Protein AF-A0A3D0HR34-F1 (afdb_monomer_lite)

pLDDT: mean 85.88, std 12.9, range [48.22, 98.19]

Radius of gyration: 20.66 Å; chains: 1; bounding box: 54×30×54 Å

Sequence (188 aa):
MTCTEAIYSEQVLDYIVSSYIREETLLERYQPTCYSRISSGGTIVYREESRIDSQTINQFGYGTVPHVYGLMGYEALEAAGVMQIRRQPYLDLYGQGVIVGIVDTGIDFTHEAFLNADGTTRIHSIWDQTIREGEPSQFDYGRVFSESEINAALKQEQPSSYLPTRDEIGHGTFLAGVAAGNQIPGRE

Secondary structure (DSSP, 8-state):
--HHHHHT-TTEEEEEE-TT--HHHHHHHH--SEEEEETTTEEEEEEE-S---HHHHHHH-GGGSPPPP-PPPTHHHHH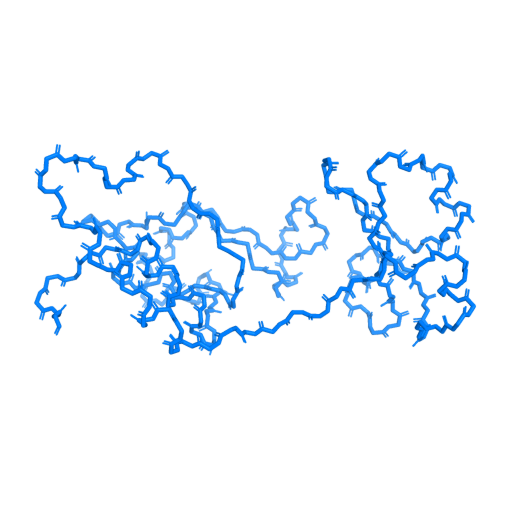TTGGGTT--TT---S-TT------SS---TTSGGGB-TTS-B---EEEETT--SSS--SSSSSEEEEHHHHHHHHTSSSHHHHS----SSSHHHHHHHHHHPPPPTT--

Foldseek 3Di:
DDPLCLVPDLQKFKWWAALPDDPVNCCVQQVAPDWDHDDRRTIIGIHRHNDCDPVNCVRRNPNRHDDDDDDDDPPVVVVVCPVVVVPPPPDPPLQPPHDDDFDDLFAPQLDPQQADPVRQGVDQKTWAQVDQDDDADSDNGTDMDGSVQQRVLSPDPHSCVSVVTDRPPCRRHVVCCVPNTDDDPPDD

Structure (mmCIF, N/CA/C/O backbone):
data_AF-A0A3D0HR34-F1
#
_entry.id   AF-A0A3D0HR34-F1
#
loop_
_atom_site.group_PDB
_atom_site.id
_atom_site.type_symbol
_atom_site.label_atom_id
_atom_site.label_alt_id
_atom_site.label_comp_id
_atom_site.label_asym_id
_atom_site.label_entity_id
_atom_site.label_seq_id
_atom_site.pdbx_PDB_ins_code
_atom_site.Cartn_x
_atom_site.Cartn_y
_atom_site.Cartn_z
_atom_site.occupancy
_atom_site.B_iso_or_equiv
_atom_site.auth_seq_id
_atom_site.auth_comp_id
_atom_site.auth_asym_id
_atom_site.auth_atom_id
_atom_site.pdbx_PDB_model_num
ATOM 1 N N . MET A 1 1 ? 23.168 2.636 -8.756 1.00 79.31 1 MET A N 1
ATOM 2 C CA . MET A 1 1 ? 21.862 2.925 -8.149 1.00 79.31 1 MET A CA 1
ATOM 3 C C . MET A 1 1 ? 21.410 1.670 -7.418 1.00 79.31 1 MET A C 1
ATOM 5 O O . MET A 1 1 ? 21.532 0.591 -7.989 1.00 79.31 1 MET A O 1
ATOM 9 N N . THR A 1 2 ? 21.018 1.775 -6.151 1.00 86.88 2 THR A N 1
ATOM 10 C CA . THR A 1 2 ? 20.400 0.668 -5.395 1.00 86.88 2 THR A CA 1
ATOM 11 C C . THR A 1 2 ? 18.950 0.454 -5.844 1.00 86.88 2 THR A C 1
ATOM 13 O O . THR A 1 2 ? 18.383 1.317 -6.514 1.00 86.88 2 THR A O 1
ATOM 16 N N . CYS A 1 3 ? 18.326 -0.672 -5.473 1.00 88.12 3 CYS A N 1
ATOM 17 C CA . CYS A 1 3 ? 16.919 -0.916 -5.811 1.00 88.12 3 CYS A CA 1
ATOM 18 C C . CYS A 1 3 ? 15.995 0.172 -5.252 1.00 88.12 3 CYS A C 1
ATOM 20 O O . CYS A 1 3 ? 15.161 0.707 -5.975 1.00 88.12 3 CYS A O 1
ATOM 22 N N . THR A 1 4 ? 16.192 0.542 -3.986 1.00 87.88 4 THR A N 1
ATOM 23 C CA . THR A 1 4 ? 15.424 1.600 -3.322 1.00 87.88 4 THR A CA 1
ATOM 24 C C . THR A 1 4 ? 15.625 2.956 -3.996 1.00 87.88 4 THR A C 1
ATOM 26 O O . THR A 1 4 ? 14.661 3.687 -4.195 1.00 87.88 4 THR A O 1
ATOM 29 N N . GLU A 1 5 ? 16.855 3.296 -4.399 1.00 89.31 5 GLU A N 1
ATOM 30 C CA . GLU A 1 5 ? 17.114 4.527 -5.161 1.00 89.31 5 GLU A CA 1
ATOM 31 C C . GLU A 1 5 ? 16.395 4.525 -6.513 1.00 89.31 5 GLU A C 1
ATOM 33 O O . GLU A 1 5 ? 15.879 5.563 -6.917 1.00 89.31 5 GLU A O 1
ATOM 38 N N . ALA A 1 6 ? 16.337 3.375 -7.193 1.00 91.50 6 ALA A N 1
ATOM 39 C CA . ALA A 1 6 ? 15.676 3.252 -8.486 1.00 91.50 6 ALA A CA 1
ATOM 40 C C . ALA A 1 6 ? 14.162 3.464 -8.383 1.00 91.50 6 ALA A C 1
ATOM 42 O O . ALA A 1 6 ? 13.612 4.231 -9.164 1.00 91.50 6 ALA A O 1
ATOM 43 N N . ILE A 1 7 ? 13.512 2.869 -7.380 1.00 90.25 7 ILE A N 1
ATOM 44 C CA . ILE A 1 7 ? 12.060 2.979 -7.154 1.00 90.25 7 ILE A CA 1
ATOM 45 C C . ILE A 1 7 ? 11.603 4.434 -6.976 1.00 90.25 7 ILE A C 1
ATOM 47 O O . ILE A 1 7 ? 10.515 4.802 -7.406 1.00 90.25 7 ILE A O 1
ATOM 51 N N . TYR A 1 8 ? 12.422 5.273 -6.338 1.00 88.69 8 TYR A N 1
ATOM 52 C CA . TYR A 1 8 ? 12.077 6.671 -6.061 1.00 88.69 8 TYR A CA 1
ATOM 53 C C . TYR A 1 8 ? 12.684 7.672 -7.053 1.00 88.69 8 TYR A C 1
ATOM 55 O O . TYR A 1 8 ? 12.627 8.881 -6.808 1.00 88.69 8 TYR A O 1
ATOM 63 N N . SER A 1 9 ? 13.316 7.195 -8.126 1.00 91.19 9 SER A N 1
ATOM 64 C CA . SER A 1 9 ? 14.003 8.041 -9.097 1.00 91.19 9 SER A CA 1
ATOM 65 C C . SER A 1 9 ? 13.082 8.437 -10.245 1.00 91.19 9 SER A C 1
ATOM 67 O O . SER A 1 9 ? 12.570 7.590 -10.965 1.00 91.19 9 SER A O 1
ATOM 69 N N . GLU A 1 10 ? 12.999 9.738 -10.522 1.00 90.38 10 GLU A N 1
ATOM 70 C CA . GLU A 1 10 ? 12.329 10.285 -11.716 1.00 90.38 10 GLU A CA 1
ATOM 71 C C . GLU A 1 10 ? 13.045 9.927 -13.038 1.00 90.38 10 GLU A C 1
ATOM 73 O O . GLU A 1 10 ? 12.585 10.281 -14.121 1.00 90.38 10 GLU A O 1
ATOM 78 N N . GLN A 1 11 ? 14.214 9.282 -12.967 1.00 91.38 11 GLN A N 1
ATOM 79 C CA . GLN A 1 11 ? 14.985 8.823 -14.132 1.00 91.38 11 GLN A CA 1
ATOM 80 C C . GLN A 1 11 ? 14.782 7.331 -14.418 1.00 91.38 11 GLN A C 1
ATOM 82 O O . GLN A 1 11 ? 15.437 6.781 -15.305 1.00 91.38 11 GLN A O 1
ATOM 87 N N . VAL A 1 12 ? 13.928 6.669 -13.641 1.00 93.44 12 VAL A N 1
ATOM 88 C CA . VAL A 1 12 ? 13.642 5.243 -13.744 1.00 93.44 12 VAL A CA 1
ATOM 89 C C . VAL A 1 12 ? 12.183 5.065 -14.128 1.00 93.44 12 VAL A C 1
ATOM 91 O O . VAL A 1 12 ? 11.298 5.722 -13.589 1.00 93.44 12 VAL A O 1
ATOM 94 N N . LEU A 1 13 ? 11.946 4.176 -15.087 1.00 93.19 13 LEU A N 1
ATOM 95 C CA . LEU A 1 13 ? 10.614 3.784 -15.517 1.00 93.19 13 LEU A CA 1
ATOM 96 C C . LEU A 1 13 ? 10.332 2.340 -15.126 1.00 93.19 13 LEU A C 1
ATOM 98 O O . LEU A 1 13 ? 11.210 1.469 -15.180 1.00 93.19 13 LEU A O 1
ATOM 102 N N . ASP A 1 14 ? 9.065 2.112 -14.806 1.00 93.19 14 ASP A N 1
ATOM 103 C CA . ASP A 1 14 ? 8.550 0.833 -14.352 1.00 93.19 14 ASP A CA 1
ATOM 104 C C . ASP A 1 14 ? 7.930 0.058 -15.514 1.00 93.19 14 ASP A C 1
ATOM 106 O O . ASP A 1 14 ? 7.159 0.597 -16.313 1.00 93.19 14 ASP A O 1
ATOM 110 N N . TYR A 1 15 ? 8.204 -1.244 -15.563 1.00 93.69 15 TYR A N 1
ATOM 111 C CA . TYR A 1 15 ? 7.540 -2.176 -16.467 1.00 93.69 15 TYR A CA 1
ATOM 112 C C . TYR A 1 15 ? 6.998 -3.372 -15.695 1.00 93.69 15 TYR A C 1
ATOM 114 O O . TYR A 1 15 ? 7.722 -4.023 -14.944 1.00 93.69 15 TYR A O 1
ATOM 122 N N . ILE A 1 16 ? 5.730 -3.705 -15.917 1.00 92.75 16 ILE A N 1
ATOM 123 C CA . ILE A 1 16 ? 5.089 -4.881 -15.331 1.00 92.75 16 ILE A CA 1
ATOM 124 C C . ILE A 1 16 ? 5.142 -6.004 -16.358 1.00 92.75 16 ILE A C 1
ATOM 126 O O . ILE A 1 16 ? 4.536 -5.928 -17.428 1.00 92.75 16 ILE A O 1
ATOM 130 N N . VAL A 1 17 ? 5.882 -7.060 -16.039 1.00 92.31 17 VAL A N 1
ATOM 131 C CA . VAL A 1 17 ? 6.066 -8.211 -16.925 1.00 92.31 17 VAL A CA 1
ATOM 132 C C . VAL A 1 17 ? 5.510 -9.482 -16.298 1.00 92.31 17 VAL A C 1
ATOM 134 O O . VAL A 1 17 ? 5.363 -9.601 -15.082 1.00 92.31 17 VAL A O 1
ATOM 137 N N . SER A 1 18 ? 5.189 -10.458 -17.147 1.00 85.81 18 SER A N 1
ATOM 138 C CA . SER A 1 18 ? 4.631 -11.738 -16.705 1.00 85.81 18 SER A CA 1
ATOM 139 C C . SER A 1 18 ? 5.546 -12.447 -15.703 1.00 85.81 18 SER A C 1
ATOM 141 O O . SER A 1 18 ? 6.761 -12.489 -15.884 1.00 85.81 18 SER A O 1
ATOM 143 N N . SER A 1 19 ? 4.952 -13.085 -14.694 1.00 82.06 19 SER A N 1
ATOM 144 C CA . SER A 1 19 ? 5.661 -13.862 -13.667 1.00 82.06 19 SER A CA 1
ATOM 145 C C . SER A 1 19 ? 6.421 -15.069 -14.229 1.00 82.06 19 SER A C 1
ATOM 147 O O . SER A 1 19 ? 7.379 -15.530 -13.610 1.00 82.06 19 SER A O 1
ATOM 149 N N . TYR A 1 20 ? 6.054 -15.547 -15.423 1.00 83.31 20 TYR A N 1
ATOM 150 C CA . TYR A 1 20 ? 6.712 -16.670 -16.100 1.00 83.31 20 TYR A CA 1
ATOM 151 C C . TYR A 1 20 ? 7.976 -16.282 -16.870 1.00 83.31 20 TYR A C 1
ATOM 153 O O . TYR A 1 20 ? 8.639 -17.157 -17.432 1.00 83.31 20 TYR A O 1
ATOM 161 N N . ILE A 1 21 ? 8.316 -14.990 -16.939 1.00 85.69 21 ILE A N 1
ATOM 162 C CA . ILE A 1 21 ? 9.552 -14.574 -17.592 1.00 85.69 21 ILE A CA 1
ATOM 163 C C . ILE A 1 21 ? 10.751 -15.155 -16.834 1.00 85.69 21 ILE A C 1
ATOM 165 O O . ILE A 1 21 ? 10.908 -15.005 -15.616 1.00 85.69 21 ILE A O 1
ATOM 169 N N . ARG A 1 22 ? 11.602 -15.853 -17.582 1.00 90.12 22 ARG A N 1
ATOM 170 C CA . ARG A 1 22 ? 12.870 -16.360 -17.075 1.00 90.12 22 ARG A CA 1
ATOM 171 C C . ARG A 1 22 ? 13.796 -15.202 -16.736 1.00 90.12 22 ARG A C 1
ATOM 173 O O . ARG A 1 22 ? 13.798 -14.188 -17.431 1.00 90.12 22 ARG A O 1
ATOM 180 N N . GLU A 1 23 ? 14.595 -15.371 -15.690 1.00 89.81 23 GLU A N 1
ATOM 181 C CA . GLU A 1 23 ? 15.519 -14.329 -15.243 1.00 89.81 23 GLU A CA 1
ATOM 182 C C . GLU A 1 23 ? 16.517 -13.942 -16.337 1.00 89.81 23 GLU A C 1
ATOM 184 O O . GLU A 1 23 ? 16.735 -12.756 -16.560 1.00 89.81 23 GLU A O 1
ATOM 189 N N . GLU A 1 24 ? 17.037 -14.906 -17.102 1.00 92.06 24 GLU A N 1
ATOM 190 C CA . GLU A 1 24 ? 17.993 -14.603 -18.171 1.00 92.06 24 GLU A CA 1
ATOM 191 C C . GLU A 1 24 ? 17.354 -13.726 -19.256 1.00 92.06 24 GLU A C 1
ATOM 193 O O . GLU A 1 24 ? 17.936 -12.734 -19.687 1.00 92.06 24 GLU A O 1
ATOM 198 N N . THR A 1 25 ? 16.111 -14.038 -19.637 1.00 91.38 25 THR A N 1
ATOM 199 C CA . THR A 1 25 ? 15.340 -13.245 -20.603 1.00 91.38 25 THR A CA 1
ATOM 200 C C . THR A 1 25 ? 15.012 -11.856 -20.066 1.00 91.38 25 THR A C 1
ATOM 202 O O . THR A 1 25 ? 15.016 -10.891 -20.827 1.00 91.38 25 THR A O 1
ATOM 205 N N . LEU A 1 26 ? 14.723 -11.739 -18.769 1.00 92.56 26 LEU A N 1
ATOM 206 C CA . LEU A 1 26 ? 14.458 -10.458 -18.123 1.00 92.56 26 LEU A CA 1
ATOM 207 C C . LEU A 1 26 ? 15.703 -9.562 -18.169 1.00 92.56 26 LEU A C 1
ATOM 209 O O . LEU A 1 26 ? 15.611 -8.419 -18.618 1.00 92.56 26 LEU A O 1
ATOM 213 N N . LEU A 1 27 ? 16.862 -10.096 -17.775 1.00 93.56 27 LEU A N 1
ATOM 214 C CA . LEU A 1 27 ? 18.128 -9.361 -17.757 1.00 93.56 27 LEU A CA 1
ATOM 215 C C . LEU A 1 27 ? 18.594 -8.973 -19.165 1.00 93.56 27 LEU A C 1
ATOM 217 O O . LEU A 1 27 ? 19.018 -7.839 -19.375 1.00 93.56 27 LEU A O 1
ATOM 221 N N . GLU A 1 28 ? 18.470 -9.874 -20.141 1.00 92.88 28 GLU A N 1
ATOM 222 C CA . GLU A 1 28 ? 18.879 -9.614 -21.525 1.00 92.88 28 GLU A CA 1
ATOM 223 C C . GLU A 1 28 ? 17.971 -8.587 -22.213 1.00 92.88 28 GLU A C 1
ATOM 225 O O . GLU A 1 28 ? 18.457 -7.652 -22.852 1.00 92.88 28 GLU A O 1
ATOM 230 N N . ARG A 1 29 ? 16.646 -8.744 -22.079 1.00 91.12 29 ARG A N 1
ATOM 231 C CA . ARG A 1 29 ? 15.671 -7.922 -22.805 1.00 91.12 29 ARG A CA 1
ATOM 232 C C . ARG A 1 29 ? 15.488 -6.547 -22.180 1.00 91.12 29 ARG A C 1
ATOM 234 O O . ARG A 1 29 ? 15.453 -5.560 -22.912 1.00 91.12 29 ARG A O 1
ATOM 241 N N . TYR A 1 30 ? 15.318 -6.491 -20.860 1.00 91.50 30 TYR A N 1
ATOM 242 C CA . TYR A 1 30 ? 14.956 -5.257 -20.166 1.00 91.50 30 TYR A CA 1
ATOM 243 C C . TYR A 1 30 ? 16.162 -4.516 -19.605 1.00 91.50 30 TYR A C 1
ATOM 245 O O . TYR A 1 30 ? 16.062 -3.303 -19.442 1.00 91.50 30 TYR A O 1
ATOM 253 N N . GLN A 1 31 ? 17.287 -5.202 -19.367 1.00 93.31 31 GLN A N 1
ATOM 254 C CA . GLN A 1 31 ? 18.498 -4.613 -18.781 1.00 93.31 31 GLN A CA 1
ATOM 255 C C . GLN A 1 31 ? 18.166 -3.738 -17.556 1.00 93.31 31 GLN A C 1
ATOM 257 O O . GLN A 1 31 ? 18.466 -2.544 -17.555 1.00 93.31 31 GLN A O 1
ATOM 262 N N . PRO A 1 32 ? 17.460 -4.295 -16.553 1.00 94.44 32 PRO A N 1
ATOM 263 C CA . PRO A 1 32 ? 16.999 -3.518 -15.414 1.00 94.44 32 PRO A CA 1
ATOM 264 C C . PRO A 1 32 ? 18.159 -3.008 -14.563 1.00 94.44 32 PRO A C 1
ATOM 266 O O . PRO A 1 32 ? 19.154 -3.707 -14.368 1.00 94.44 32 PRO A O 1
ATOM 269 N N . THR A 1 33 ? 17.952 -1.850 -13.946 1.00 94.31 33 THR A N 1
ATOM 270 C CA . THR A 1 33 ? 18.717 -1.424 -12.770 1.00 94.31 33 THR A CA 1
ATOM 271 C C . THR A 1 33 ? 18.416 -2.358 -11.598 1.00 94.31 33 THR A C 1
ATOM 273 O O . THR A 1 33 ? 19.326 -2.806 -10.902 1.00 94.31 33 THR A O 1
ATOM 276 N N . CYS A 1 34 ? 17.138 -2.705 -11.418 1.00 92.00 34 CYS A N 1
ATOM 277 C CA . CYS A 1 34 ? 16.680 -3.741 -10.499 1.00 92.00 34 CYS A CA 1
ATOM 278 C C . CYS A 1 34 ? 15.300 -4.282 -10.896 1.00 92.00 34 CYS A C 1
ATOM 280 O O . CYS A 1 34 ? 14.628 -3.756 -11.786 1.00 92.00 34 CYS A O 1
ATOM 282 N N . TYR A 1 35 ? 14.860 -5.355 -10.244 1.00 92.69 35 TYR A N 1
ATOM 283 C CA . TYR A 1 35 ? 13.527 -5.904 -10.450 1.00 92.69 35 TYR A CA 1
ATOM 284 C C . TYR A 1 35 ? 12.980 -6.505 -9.151 1.00 92.69 35 TYR A C 1
ATOM 286 O O . TYR A 1 35 ? 13.742 -7.001 -8.323 1.00 92.69 35 TYR A O 1
ATOM 294 N N . SER A 1 36 ? 11.657 -6.495 -8.988 1.00 90.69 36 SER A N 1
ATOM 295 C CA . SER A 1 36 ? 10.961 -7.079 -7.838 1.00 90.69 36 SER A CA 1
ATOM 296 C C . SER A 1 36 ? 9.909 -8.082 -8.299 1.00 90.69 36 SER A C 1
ATOM 298 O O . SER A 1 36 ? 9.106 -7.797 -9.188 1.00 90.69 36 SER A O 1
ATOM 300 N N . ARG A 1 37 ? 9.909 -9.287 -7.720 1.00 88.56 37 ARG A N 1
ATOM 301 C CA . ARG A 1 37 ? 8.937 -10.338 -8.054 1.00 88.56 37 ARG A CA 1
ATOM 302 C C . ARG A 1 37 ? 7.730 -10.245 -7.128 1.00 88.56 37 ARG A C 1
ATOM 304 O O . ARG A 1 37 ? 7.851 -10.453 -5.925 1.00 88.56 37 ARG A O 1
ATOM 311 N N . ILE A 1 38 ? 6.548 -10.031 -7.698 1.00 86.62 38 ILE A N 1
ATOM 312 C CA . ILE A 1 38 ? 5.282 -10.033 -6.962 1.00 86.62 38 ILE A CA 1
ATOM 313 C C . ILE A 1 38 ? 4.655 -11.419 -7.083 1.00 86.62 38 ILE A C 1
ATOM 315 O O . ILE A 1 38 ? 3.743 -11.616 -7.881 1.00 86.62 38 ILE A O 1
ATOM 319 N N . SER A 1 39 ? 5.132 -12.389 -6.298 1.00 79.94 39 SER A N 1
ATOM 320 C CA . SER A 1 39 ? 4.549 -13.743 -6.218 1.00 79.94 39 SER A CA 1
ATOM 321 C C . SER A 1 39 ? 4.151 -14.300 -7.608 1.00 79.94 39 SER A C 1
ATOM 323 O O . SER A 1 39 ? 4.983 -14.365 -8.513 1.00 79.94 39 SER A O 1
ATOM 325 N N . SER A 1 40 ? 2.882 -14.667 -7.816 1.00 75.69 40 SER A N 1
ATOM 326 C CA . SER A 1 40 ? 2.322 -15.067 -9.114 1.00 75.69 40 SER A CA 1
ATOM 327 C C . SER A 1 40 ? 1.873 -13.898 -10.005 1.00 75.69 40 SER A C 1
ATOM 329 O O . SER A 1 40 ? 1.615 -14.112 -11.190 1.00 75.69 40 SER A O 1
ATOM 331 N N . GLY A 1 41 ? 1.782 -12.684 -9.457 1.00 69.06 41 GLY A N 1
ATOM 332 C CA . GLY A 1 41 ? 1.206 -11.488 -10.079 1.00 69.06 41 GLY A CA 1
ATOM 333 C C . GLY A 1 41 ? 2.086 -10.794 -11.119 1.00 69.06 41 GLY A C 1
ATOM 334 O O . GLY A 1 41 ? 1.570 -10.018 -11.916 1.00 69.06 41 GLY A O 1
ATOM 335 N N . GLY A 1 42 ? 3.385 -11.092 -11.163 1.00 86.44 42 GLY A N 1
ATOM 336 C CA . GLY A 1 42 ? 4.296 -10.544 -12.168 1.00 86.44 42 GLY A CA 1
ATOM 337 C C . GLY A 1 42 ? 5.660 -10.181 -11.602 1.00 86.44 42 GLY A C 1
ATOM 338 O O . GLY A 1 42 ? 5.954 -10.427 -10.433 1.00 86.44 42 GLY A O 1
ATOM 339 N N . THR A 1 43 ? 6.486 -9.572 -12.440 1.00 92.12 43 THR A N 1
ATOM 340 C CA . THR A 1 43 ? 7.738 -8.939 -12.028 1.00 92.12 43 THR A CA 1
ATOM 341 C C . THR A 1 43 ? 7.665 -7.462 -12.396 1.00 92.12 43 THR A C 1
ATOM 343 O O . THR A 1 43 ? 7.322 -7.138 -13.532 1.00 92.12 43 THR A O 1
ATOM 346 N N . ILE A 1 44 ? 7.979 -6.575 -11.452 1.00 93.25 44 ILE A N 1
ATOM 347 C CA . ILE A 1 44 ? 8.216 -5.157 -11.731 1.00 93.25 44 ILE A CA 1
ATOM 348 C C . ILE A 1 44 ? 9.684 -5.004 -12.106 1.00 93.25 44 ILE A C 1
ATOM 350 O O . ILE A 1 44 ? 10.565 -5.483 -11.396 1.00 93.25 44 ILE A O 1
ATOM 354 N N . VAL A 1 45 ? 9.938 -4.364 -13.234 1.00 94.56 45 VAL A N 1
ATOM 355 C CA . VAL A 1 45 ? 11.265 -4.071 -13.766 1.00 94.56 45 VAL A CA 1
ATOM 356 C C . VAL A 1 45 ? 11.476 -2.569 -13.674 1.00 94.56 45 VAL A C 1
ATOM 358 O O . VAL A 1 45 ? 10.685 -1.816 -14.231 1.00 94.56 45 VAL A O 1
ATOM 361 N N . TYR A 1 46 ? 12.564 -2.167 -13.028 1.00 94.81 46 TYR A N 1
ATOM 362 C CA . TYR A 1 46 ? 12.991 -0.781 -12.892 1.00 94.81 46 TYR A CA 1
ATOM 363 C C . TYR A 1 46 ? 14.170 -0.546 -13.830 1.00 94.81 46 TYR A C 1
ATOM 365 O O . TYR A 1 46 ? 15.230 -1.166 -13.681 1.00 94.81 46 TYR A O 1
ATOM 373 N N . ARG A 1 47 ? 13.992 0.317 -14.827 1.00 93.75 47 ARG A N 1
ATOM 374 C CA . ARG A 1 47 ? 15.002 0.597 -15.853 1.00 93.75 47 ARG A CA 1
ATOM 375 C C . ARG A 1 47 ? 15.234 2.095 -15.953 1.00 93.75 47 ARG A C 1
ATOM 377 O O . ARG A 1 47 ? 14.281 2.853 -16.096 1.00 93.75 47 ARG A O 1
ATOM 384 N N . GLU A 1 48 ? 16.498 2.508 -15.929 1.00 93.06 48 GLU A N 1
ATOM 385 C CA . GLU A 1 48 ? 16.862 3.895 -16.223 1.00 93.06 48 GLU A CA 1
ATOM 386 C C . GLU A 1 48 ? 16.486 4.251 -17.666 1.00 93.06 48 GLU A C 1
ATOM 388 O O . GLU A 1 48 ? 17.021 3.699 -18.632 1.00 93.06 48 GLU A O 1
ATOM 393 N N . GLU A 1 49 ? 15.535 5.165 -17.812 1.00 89.00 49 GLU A N 1
ATOM 394 C CA . GLU A 1 49 ? 15.019 5.616 -19.096 1.00 89.00 49 GLU A CA 1
ATOM 395 C C . GLU A 1 49 ? 14.300 6.956 -18.907 1.00 89.00 49 GLU A C 1
ATOM 397 O O . GLU A 1 49 ? 13.628 7.185 -17.908 1.00 89.00 49 GLU A O 1
ATOM 402 N N . SER A 1 50 ? 14.450 7.879 -19.858 1.00 85.38 50 SER A N 1
ATOM 403 C CA . SER A 1 50 ? 13.909 9.238 -19.703 1.00 85.38 50 SER A CA 1
ATOM 404 C C . SER A 1 50 ? 12.431 9.360 -20.068 1.00 85.38 50 SER A C 1
ATOM 406 O O . SER A 1 50 ? 11.766 10.293 -19.623 1.00 85.38 50 SER A O 1
ATOM 408 N N . ARG A 1 51 ? 11.922 8.473 -20.929 1.00 88.94 51 ARG A N 1
ATOM 409 C CA . ARG A 1 51 ? 10.524 8.445 -21.374 1.00 88.94 51 ARG A CA 1
ATOM 410 C C . ARG A 1 51 ? 10.204 7.139 -22.092 1.00 88.94 51 ARG A C 1
ATOM 412 O O . ARG A 1 51 ? 11.073 6.553 -22.725 1.00 88.94 51 ARG A O 1
ATOM 419 N N . ILE A 1 52 ? 8.926 6.783 -22.106 1.00 88.44 52 ILE A N 1
ATOM 420 C CA . ILE A 1 52 ? 8.401 5.727 -22.974 1.00 88.44 52 ILE A CA 1
ATOM 421 C C . ILE A 1 52 ? 8.124 6.329 -24.351 1.00 88.44 52 ILE A C 1
ATOM 423 O O . ILE A 1 52 ? 7.320 7.257 -24.473 1.00 88.44 52 ILE A O 1
ATOM 427 N N . ASP A 1 53 ? 8.772 5.810 -25.392 1.00 90.25 53 ASP A N 1
ATOM 428 C CA . ASP A 1 53 ? 8.521 6.217 -26.774 1.00 90.25 53 ASP A CA 1
ATOM 429 C C . ASP A 1 53 ? 8.100 5.043 -27.674 1.00 90.25 53 ASP A C 1
ATOM 431 O O . ASP A 1 53 ? 7.900 3.909 -27.230 1.00 90.25 53 ASP A O 1
ATOM 435 N N . SER A 1 54 ? 7.909 5.315 -28.967 1.00 90.38 54 SER A N 1
ATOM 436 C CA . SER A 1 54 ? 7.487 4.295 -29.928 1.00 90.38 54 SER A CA 1
ATOM 437 C C . SER A 1 54 ? 8.480 3.135 -30.049 1.00 90.38 54 SER A C 1
ATOM 439 O O . SER A 1 54 ? 8.061 2.027 -30.375 1.00 90.38 54 SER A O 1
ATOM 441 N N . GLN A 1 55 ? 9.780 3.349 -29.821 1.00 89.12 55 GLN A N 1
ATOM 442 C CA . GLN A 1 55 ? 10.772 2.271 -29.845 1.00 89.12 55 GLN A CA 1
ATOM 443 C C . GLN A 1 55 ? 10.599 1.376 -28.622 1.00 89.12 55 GLN A C 1
ATOM 445 O O . GLN A 1 55 ? 10.479 0.161 -28.782 1.00 89.12 55 GLN A O 1
ATOM 450 N N . THR A 1 56 ? 10.469 1.975 -27.438 1.00 88.31 56 THR A N 1
ATOM 451 C CA . THR A 1 56 ? 10.186 1.276 -26.179 1.00 88.31 56 THR A CA 1
ATOM 452 C C . THR A 1 56 ? 8.908 0.433 -26.287 1.00 88.31 56 THR A C 1
ATOM 454 O O . THR A 1 56 ? 8.908 -0.757 -25.969 1.00 88.31 56 THR A O 1
ATOM 457 N N . ILE A 1 57 ? 7.826 1.006 -26.831 1.00 90.00 57 ILE A N 1
ATOM 458 C CA . ILE A 1 57 ? 6.545 0.306 -27.031 1.00 90.00 57 ILE A CA 1
ATOM 459 C C . ILE A 1 57 ? 6.681 -0.836 -28.043 1.00 90.00 57 ILE A C 1
ATOM 461 O O . ILE A 1 57 ? 6.134 -1.912 -27.814 1.00 90.00 57 ILE A O 1
ATOM 465 N N . ASN A 1 58 ? 7.411 -0.644 -29.145 1.00 90.56 58 ASN A N 1
ATOM 466 C CA . ASN A 1 58 ? 7.649 -1.719 -30.113 1.00 90.56 58 ASN A CA 1
ATOM 467 C C . ASN A 1 58 ? 8.512 -2.847 -29.523 1.00 90.56 58 ASN A C 1
ATOM 469 O O . ASN A 1 58 ? 8.322 -4.011 -29.871 1.00 90.56 58 ASN A O 1
ATOM 473 N N . GLN A 1 59 ? 9.448 -2.517 -28.631 1.00 89.38 59 GLN A N 1
ATOM 474 C CA . GLN A 1 59 ? 10.360 -3.480 -28.020 1.00 89.38 59 GLN A CA 1
ATOM 475 C C . GLN A 1 59 ? 9.703 -4.283 -26.890 1.00 89.38 59 GLN A C 1
ATOM 477 O O . GLN A 1 59 ? 9.895 -5.501 -26.813 1.00 89.38 59 GLN A O 1
ATOM 482 N N . PHE A 1 60 ? 8.950 -3.633 -26.001 1.00 90.38 60 PHE A N 1
ATOM 483 C CA . PHE A 1 60 ? 8.396 -4.258 -24.791 1.00 90.38 60 PHE A CA 1
ATOM 484 C C . PHE A 1 60 ? 6.897 -4.540 -24.875 1.00 90.38 60 PHE A C 1
ATOM 486 O O . PHE A 1 60 ? 6.416 -5.476 -24.238 1.00 90.38 60 PHE A O 1
ATOM 493 N N . GLY A 1 61 ? 6.186 -3.826 -25.743 1.00 89.69 61 GLY A N 1
ATOM 494 C CA . GLY A 1 61 ? 4.738 -3.880 -25.858 1.00 89.69 61 GLY A CA 1
ATOM 495 C C . GLY A 1 61 ? 4.062 -2.897 -24.906 1.00 89.69 61 GLY A C 1
ATOM 496 O O . GLY A 1 61 ? 4.478 -2.704 -23.770 1.00 89.69 61 GLY A O 1
ATOM 497 N N . TYR A 1 62 ? 2.959 -2.302 -25.355 1.00 88.62 62 TYR A N 1
ATOM 498 C CA . TYR A 1 62 ? 2.192 -1.357 -24.537 1.00 88.62 62 TYR A CA 1
ATOM 499 C C . TYR A 1 62 ? 1.665 -1.983 -23.233 1.00 88.62 62 TYR A C 1
ATOM 501 O O . TYR A 1 62 ? 1.588 -1.316 -22.210 1.00 88.62 62 TYR A O 1
ATOM 509 N N . GLY A 1 63 ? 1.354 -3.284 -23.247 1.00 89.12 63 GLY A N 1
ATOM 510 C CA . GLY A 1 63 ? 0.806 -3.990 -22.085 1.00 89.12 63 GLY A CA 1
ATOM 511 C C . GLY A 1 63 ? 1.751 -4.103 -20.885 1.00 89.12 63 GLY A C 1
ATOM 512 O O . GLY A 1 63 ? 1.286 -4.465 -19.811 1.00 89.12 63 GLY A O 1
ATOM 513 N N . THR A 1 64 ? 3.046 -3.806 -21.042 1.00 91.62 64 THR A N 1
ATOM 514 C CA . THR A 1 64 ? 3.993 -3.788 -19.915 1.00 91.62 64 THR A CA 1
ATOM 515 C C . THR A 1 64 ? 4.059 -2.437 -19.216 1.00 91.62 64 THR A C 1
ATOM 517 O O . THR A 1 64 ? 4.691 -2.331 -18.172 1.00 91.62 64 THR A O 1
ATOM 520 N N . VAL A 1 65 ? 3.455 -1.397 -19.793 1.00 91.81 65 VAL A N 1
ATOM 521 C CA . VAL A 1 65 ? 3.474 -0.043 -19.239 1.00 91.81 65 VAL A CA 1
ATOM 522 C C . VAL A 1 65 ? 2.409 0.070 -18.138 1.00 91.81 65 VAL A C 1
ATOM 524 O O . VAL A 1 65 ? 1.233 -0.210 -18.403 1.00 91.81 65 VAL A O 1
ATOM 527 N N . PRO A 1 66 ? 2.777 0.466 -16.904 1.00 90.25 66 PRO A N 1
ATOM 528 C CA . PRO A 1 66 ? 1.817 0.700 -15.834 1.00 90.25 66 PRO A CA 1
ATOM 529 C C . PRO A 1 66 ? 0.813 1.790 -16.208 1.00 90.25 66 PRO A C 1
ATOM 531 O O . PRO A 1 66 ? 1.145 2.775 -16.866 1.00 90.25 66 PRO A O 1
ATOM 534 N N . HIS A 1 67 ? -0.427 1.617 -15.764 1.00 89.00 67 HIS A N 1
ATOM 535 C CA . HIS A 1 67 ? -1.478 2.609 -15.961 1.00 89.00 67 HIS A CA 1
ATOM 536 C C . HIS A 1 67 ? -1.595 3.483 -14.715 1.00 89.00 67 HIS A C 1
ATOM 538 O O . HIS A 1 67 ? -1.506 2.987 -13.592 1.00 89.00 67 HIS A O 1
ATOM 544 N N . VAL A 1 68 ? -1.818 4.779 -14.921 1.00 86.50 68 VAL A N 1
ATOM 545 C CA . VAL A 1 68 ? -2.073 5.725 -13.832 1.00 86.50 68 VAL A CA 1
ATOM 546 C C . VAL A 1 68 ? -3.541 5.621 -13.430 1.00 86.50 68 VAL A C 1
ATOM 548 O O . VAL A 1 68 ? -4.429 5.779 -14.269 1.00 86.50 68 VAL A O 1
ATOM 551 N N . TYR A 1 69 ? -3.787 5.364 -12.149 1.00 87.25 69 TYR A N 1
ATOM 552 C CA . TYR A 1 69 ? -5.125 5.332 -11.564 1.00 87.25 69 TYR A CA 1
ATOM 553 C C . TYR A 1 69 ? -5.405 6.639 -10.817 1.00 87.25 69 TYR A C 1
ATOM 555 O O . TYR A 1 69 ? -4.491 7.293 -10.320 1.00 87.25 69 TYR A O 1
ATOM 563 N N . GLY A 1 70 ? -6.678 7.021 -10.755 1.00 87.25 70 GLY A N 1
ATOM 564 C CA . GLY A 1 70 ? -7.151 8.190 -10.019 1.00 87.25 70 GLY A CA 1
ATOM 565 C C . GLY A 1 70 ? -8.327 7.827 -9.123 1.00 87.25 70 GLY A C 1
ATOM 566 O O . GLY A 1 70 ? -8.928 6.762 -9.277 1.00 87.25 70 GLY A O 1
ATOM 567 N N . LEU A 1 71 ? -8.655 8.723 -8.194 1.00 86.06 71 LEU A N 1
ATOM 568 C CA . LEU A 1 71 ? -9.771 8.526 -7.273 1.00 86.06 71 LEU A CA 1
ATOM 569 C C . LEU A 1 71 ? -11.097 8.528 -8.033 1.00 86.06 71 LEU A C 1
ATOM 571 O O . LEU A 1 71 ? -11.316 9.342 -8.934 1.00 86.06 71 LEU A O 1
ATOM 575 N N . MET A 1 72 ? -11.988 7.622 -7.647 1.00 78.56 72 MET A N 1
ATOM 576 C CA . MET A 1 72 ? -13.360 7.613 -8.137 1.00 78.56 72 MET A CA 1
ATOM 577 C C . MET A 1 72 ? -14.218 8.508 -7.232 1.00 78.56 72 MET A C 1
ATOM 579 O O . MET A 1 72 ? -14.018 8.550 -6.025 1.00 78.56 72 MET A O 1
ATOM 583 N N . GLY A 1 73 ? -15.152 9.269 -7.806 1.00 65.44 73 GLY A N 1
ATOM 584 C CA . GLY A 1 73 ? -15.989 10.196 -7.034 1.00 65.44 73 GLY A CA 1
ATOM 585 C C . GLY A 1 73 ? -16.915 9.491 -6.033 1.00 65.44 73 GLY A C 1
ATOM 586 O O . GLY A 1 73 ? -17.423 8.399 -6.302 1.00 65.44 73 GLY A O 1
ATOM 587 N N . TYR A 1 74 ? -17.171 10.148 -4.898 1.00 60.62 74 TYR A N 1
ATOM 588 C CA . TYR A 1 74 ? -18.004 9.639 -3.801 1.00 60.62 74 TYR A CA 1
ATOM 589 C C . TYR A 1 74 ? -19.484 9.459 -4.185 1.00 60.62 74 TYR A C 1
ATOM 591 O O . TYR A 1 74 ? -20.153 8.569 -3.654 1.00 60.62 74 TYR A O 1
ATOM 599 N N . GLU A 1 75 ? -20.006 10.255 -5.130 1.00 58.53 75 GLU A N 1
ATOM 600 C CA . GLU A 1 75 ? -21.449 10.305 -5.413 1.00 58.53 75 GLU A CA 1
ATOM 601 C C . GLU A 1 75 ? -22.003 8.989 -5.984 1.00 58.53 75 GLU A C 1
ATOM 603 O O . GLU A 1 75 ? -23.162 8.637 -5.756 1.00 58.53 75 GLU A O 1
ATOM 608 N N . ALA A 1 76 ? -21.179 8.228 -6.710 1.00 57.00 76 ALA A N 1
ATOM 609 C CA . ALA A 1 76 ? -21.609 6.982 -7.339 1.00 57.00 76 ALA A CA 1
ATOM 610 C C . ALA A 1 76 ? -21.816 5.836 -6.329 1.00 57.00 76 ALA A C 1
ATOM 612 O O . ALA A 1 76 ? -22.649 4.959 -6.567 1.00 57.00 76 ALA A O 1
ATOM 613 N N . LEU A 1 77 ? -21.089 5.838 -5.202 1.00 55.25 77 LEU A N 1
ATOM 614 C CA . LEU A 1 77 ? -21.172 4.779 -4.188 1.00 55.25 77 LEU A CA 1
ATOM 615 C C . LEU A 1 77 ? -22.370 4.958 -3.245 1.00 55.25 77 LEU A C 1
ATOM 617 O O . LEU A 1 77 ? -23.038 3.971 -2.933 1.00 55.25 77 LEU A O 1
ATOM 621 N N . GLU A 1 78 ? -22.685 6.193 -2.832 1.00 55.06 78 GLU A N 1
ATOM 622 C CA . GLU A 1 78 ? -23.915 6.479 -2.071 1.00 55.06 78 GLU A CA 1
ATOM 623 C C . GLU A 1 78 ? -25.167 6.110 -2.880 1.00 55.06 78 GLU A C 1
ATOM 625 O O . GLU A 1 78 ? -26.088 5.471 -2.361 1.00 55.06 78 GLU A O 1
ATOM 630 N N . ALA A 1 79 ? -25.180 6.442 -4.176 1.00 54.72 79 ALA A N 1
ATOM 631 C CA . ALA A 1 79 ? -26.310 6.173 -5.064 1.00 54.72 79 ALA A CA 1
ATOM 632 C C . ALA A 1 79 ? -26.574 4.671 -5.294 1.00 54.72 79 ALA A C 1
ATOM 634 O O . ALA A 1 79 ? -27.706 4.285 -5.587 1.00 54.72 79 ALA A O 1
ATOM 635 N N . ALA A 1 80 ? -25.560 3.810 -5.140 1.00 58.81 80 ALA A N 1
ATOM 636 C CA . ALA A 1 80 ? -25.678 2.368 -5.368 1.00 58.81 80 ALA A CA 1
ATOM 637 C C . ALA A 1 80 ? -26.486 1.624 -4.283 1.00 58.81 80 ALA A C 1
ATOM 639 O O . ALA A 1 80 ? -26.777 0.438 -4.440 1.00 58.81 80 ALA A O 1
ATOM 640 N N . GLY A 1 81 ? -26.863 2.288 -3.180 1.00 51.66 81 GLY A N 1
ATOM 641 C CA . GLY A 1 81 ? -27.792 1.732 -2.191 1.00 51.66 81 GLY A CA 1
ATOM 642 C C . GLY A 1 81 ? -27.264 0.519 -1.414 1.00 51.66 81 GLY A C 1
ATOM 643 O O . GLY A 1 81 ? -28.048 -0.186 -0.783 1.00 51.66 81 GLY A O 1
ATOM 644 N N . VAL A 1 82 ? -25.948 0.276 -1.412 1.00 54.66 82 VAL A N 1
ATOM 645 C CA . VAL A 1 82 ? -25.311 -0.882 -0.745 1.00 54.66 82 VAL A CA 1
ATOM 646 C C . VAL A 1 82 ? -25.615 -0.916 0.763 1.00 54.66 82 VAL A C 1
ATOM 648 O O . VAL A 1 82 ? -25.768 -1.991 1.345 1.00 54.66 82 VAL A O 1
ATOM 651 N N . MET A 1 83 ? -25.841 0.248 1.382 1.00 49.31 83 MET A N 1
ATOM 652 C CA . MET A 1 83 ? -26.273 0.371 2.783 1.00 49.31 83 MET A CA 1
ATOM 653 C C . MET A 1 83 ? -27.636 -0.291 3.079 1.00 49.31 83 MET A C 1
ATOM 655 O O . MET A 1 83 ? -27.913 -0.628 4.229 1.00 49.31 83 MET A O 1
ATOM 659 N N . GLN A 1 84 ? -28.479 -0.533 2.067 1.00 51.09 84 GLN A N 1
ATOM 660 C CA . GLN A 1 84 ? -29.798 -1.165 2.230 1.00 51.09 84 GLN A CA 1
ATOM 661 C C . GLN A 1 84 ? -29.713 -2.695 2.412 1.00 51.09 84 GLN A C 1
ATOM 663 O O . GLN A 1 84 ? -30.650 -3.298 2.933 1.00 51.09 84 GLN A O 1
ATOM 668 N N . ILE A 1 85 ? -28.597 -3.338 2.038 1.00 52.78 85 ILE A N 1
ATOM 669 C CA . ILE A 1 85 ? -28.449 -4.809 2.087 1.00 52.78 85 ILE A CA 1
ATOM 670 C C . ILE A 1 85 ? -27.994 -5.305 3.475 1.00 52.78 85 ILE A C 1
ATOM 672 O O . ILE A 1 85 ? -28.216 -6.463 3.824 1.00 52.78 85 ILE A O 1
ATOM 676 N N . ARG A 1 86 ? -27.464 -4.426 4.340 1.00 49.34 86 ARG A N 1
ATOM 677 C CA . ARG A 1 86 ? -27.034 -4.770 5.715 1.00 49.34 86 ARG A CA 1
ATOM 678 C C . ARG A 1 86 ? -28.181 -5.026 6.715 1.00 49.34 86 ARG A C 1
ATOM 680 O O . ARG A 1 86 ? -27.911 -5.319 7.874 1.00 49.34 86 ARG A O 1
ATOM 687 N N . ARG A 1 87 ? -29.455 -4.938 6.309 1.00 48.22 87 ARG A N 1
ATOM 688 C CA . ARG A 1 87 ? -30.633 -5.093 7.193 1.00 48.22 87 ARG A CA 1
ATOM 689 C C . ARG A 1 87 ? -31.443 -6.368 6.918 1.00 48.22 87 ARG A C 1
ATOM 691 O O . ARG A 1 87 ? -32.669 -6.316 6.847 1.00 48.22 87 ARG A O 1
ATOM 698 N N . GLN A 1 88 ? -30.787 -7.521 6.781 1.00 54.22 88 GLN A N 1
ATOM 699 C CA . GLN A 1 88 ? -31.476 -8.815 6.870 1.00 54.22 88 GLN A CA 1
ATOM 700 C C . GLN A 1 88 ? -31.240 -9.439 8.256 1.00 54.22 88 GLN A C 1
ATOM 702 O O . GLN A 1 88 ? -30.193 -10.039 8.475 1.00 54.22 88 GLN A O 1
ATOM 707 N N . PRO A 1 89 ? -32.201 -9.340 9.196 1.00 53.84 89 PRO A N 1
ATOM 708 C CA . PRO A 1 89 ? -32.022 -9.733 10.602 1.00 53.84 89 PRO A CA 1
ATOM 709 C C . PRO A 1 89 ? -31.837 -11.244 10.848 1.00 53.84 89 PRO A C 1
ATOM 711 O O . PRO A 1 89 ? -31.736 -11.657 11.996 1.00 53.84 89 PRO A O 1
ATOM 714 N N . TYR A 1 90 ? -31.817 -12.071 9.798 1.00 52.56 90 TYR A N 1
ATOM 715 C CA . TYR A 1 90 ? -31.736 -13.537 9.885 1.00 52.56 90 TYR A CA 1
ATOM 716 C C . TYR A 1 90 ? -30.404 -14.127 9.414 1.00 52.56 90 TYR A C 1
ATOM 718 O O . TYR A 1 90 ? -30.220 -15.341 9.467 1.00 52.56 90 TYR A O 1
ATOM 726 N N . LEU A 1 91 ? -29.482 -13.291 8.941 1.00 55.53 91 LEU A N 1
ATOM 727 C CA . LEU A 1 91 ? -28.151 -13.711 8.533 1.00 55.53 91 LEU A CA 1
ATOM 728 C C . LEU A 1 91 ? -27.150 -12.967 9.417 1.00 55.53 91 LEU A C 1
ATOM 730 O O . LEU A 1 91 ? -26.913 -11.783 9.202 1.00 55.53 91 LEU A O 1
ATOM 734 N N . ASP A 1 92 ? -26.556 -13.656 10.395 1.00 58.97 92 ASP A N 1
ATOM 735 C CA . ASP A 1 92 ? -25.458 -13.159 11.247 1.00 58.97 92 ASP A CA 1
ATOM 736 C C . ASP A 1 92 ? -24.143 -12.984 10.448 1.00 58.97 92 ASP A C 1
ATOM 738 O O . ASP A 1 92 ? -23.060 -13.412 10.847 1.00 58.97 92 ASP A O 1
ATOM 742 N N . LEU A 1 93 ? -24.224 -12.384 9.261 1.00 64.56 93 LEU A N 1
ATOM 743 C CA . LEU A 1 93 ? -23.125 -12.197 8.321 1.00 64.56 93 LEU A CA 1
ATOM 744 C C . LEU A 1 93 ? -22.508 -10.806 8.500 1.00 64.56 93 LEU A C 1
ATOM 746 O O . LEU A 1 93 ? -22.551 -9.964 7.609 1.00 64.56 93 LEU A O 1
ATOM 750 N N . TYR A 1 94 ? -21.898 -10.579 9.663 1.00 72.25 94 TYR A N 1
ATOM 751 C CA . TYR A 1 94 ? -21.172 -9.338 9.975 1.00 72.25 94 TYR A CA 1
ATOM 752 C C . TYR A 1 94 ? -19.727 -9.319 9.441 1.00 72.25 94 TYR A C 1
ATOM 754 O O . TYR A 1 94 ? -18.984 -8.375 9.694 1.00 72.25 94 TYR A O 1
ATOM 762 N N . GLY A 1 95 ? -19.310 -10.363 8.711 1.00 79.94 95 GLY A N 1
ATOM 763 C CA . GLY A 1 95 ? -17.951 -10.482 8.167 1.00 79.94 95 GLY A CA 1
ATOM 764 C C . GLY A 1 95 ? -16.892 -10.912 9.190 1.00 79.94 95 GLY A C 1
ATOM 765 O O . GLY A 1 95 ? -15.702 -10.734 8.943 1.00 79.94 95 GLY A O 1
ATOM 766 N N . GLN A 1 96 ? -17.290 -11.484 10.333 1.00 82.69 96 GLN A N 1
ATOM 767 C CA . GLN A 1 96 ? -16.346 -11.970 11.343 1.00 82.69 96 GLN A CA 1
ATOM 768 C C . GLN A 1 96 ? -15.390 -13.018 10.745 1.00 82.69 96 GLN A C 1
ATOM 770 O O . GLN A 1 96 ? -15.829 -13.995 10.142 1.00 82.69 96 GLN A O 1
ATOM 775 N N . GLY A 1 97 ? -14.083 -12.820 10.934 1.00 86.62 97 GLY A N 1
ATOM 776 C CA . GLY A 1 97 ? -13.039 -13.700 10.391 1.00 86.62 97 GLY A CA 1
ATOM 777 C C . GLY A 1 97 ? -12.674 -13.444 8.923 1.00 86.62 97 GLY A C 1
ATOM 778 O O . GLY A 1 97 ? -11.848 -14.171 8.377 1.00 86.62 97 GLY A O 1
ATOM 779 N N . VAL A 1 98 ? -13.254 -12.421 8.285 1.00 91.25 98 VAL A N 1
ATOM 780 C CA . VAL A 1 98 ? -12.909 -12.001 6.920 1.00 91.25 98 VAL A CA 1
ATOM 781 C C . VAL A 1 98 ? -11.934 -10.825 6.968 1.00 91.25 98 VAL A C 1
ATOM 783 O O . VAL A 1 98 ? -12.167 -9.849 7.678 1.00 91.25 98 VAL A O 1
ATOM 786 N N . ILE A 1 99 ?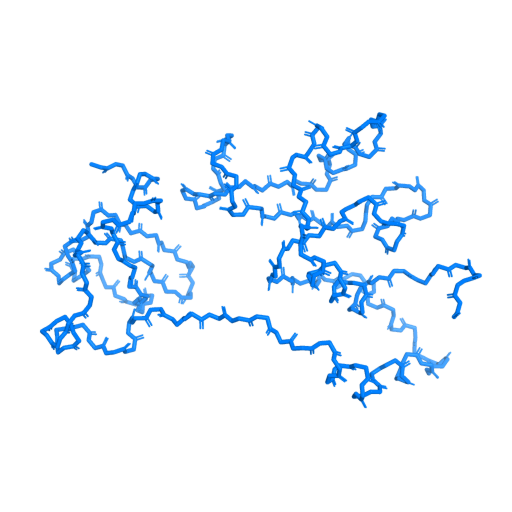 -10.860 -10.899 6.179 1.00 93.88 99 ILE A N 1
ATOM 787 C CA . ILE A 1 99 ? -9.943 -9.775 5.949 1.00 93.88 99 ILE A CA 1
ATOM 788 C C . ILE A 1 99 ? -10.374 -9.048 4.676 1.00 93.88 99 ILE A C 1
ATOM 790 O O . ILE A 1 99 ? -10.536 -9.668 3.625 1.00 93.88 99 ILE A O 1
ATOM 794 N N . VAL A 1 100 ? -10.526 -7.727 4.772 1.00 94.62 100 VAL A N 1
ATOM 795 C CA . VAL A 1 100 ? -10.771 -6.840 3.631 1.00 94.62 100 VAL A CA 1
ATOM 796 C C . VAL A 1 100 ? -9.498 -6.044 3.366 1.00 94.62 100 VAL A C 1
ATOM 798 O O . VAL A 1 100 ? -9.041 -5.305 4.234 1.00 94.62 100 VAL A O 1
ATOM 801 N N . GLY A 1 101 ? -8.915 -6.214 2.178 1.00 95.56 101 GLY A N 1
ATOM 802 C CA . GLY A 1 101 ? -7.776 -5.420 1.718 1.00 95.56 101 GLY A CA 1
ATOM 803 C C . GLY A 1 101 ? -8.250 -4.182 0.963 1.00 95.56 101 GLY A C 1
ATOM 804 O O . GLY A 1 101 ? -9.113 -4.290 0.093 1.00 95.56 101 GLY A O 1
ATOM 805 N N . ILE A 1 102 ? -7.683 -3.022 1.288 1.00 94.94 102 ILE A N 1
ATOM 806 C CA . ILE A 1 102 ? -8.003 -1.739 0.656 1.00 94.94 102 ILE A CA 1
ATOM 807 C C . ILE A 1 102 ? -6.696 -1.128 0.161 1.00 94.94 102 ILE A C 1
ATOM 809 O O . ILE A 1 102 ? -5.748 -0.991 0.931 1.00 94.94 102 ILE A O 1
ATOM 813 N N . VAL A 1 103 ? -6.649 -0.795 -1.128 1.00 94.88 103 VAL A N 1
ATOM 814 C CA . VAL A 1 103 ? -5.523 -0.104 -1.766 1.00 94.88 103 VAL A CA 1
ATOM 815 C C . VAL A 1 103 ? -6.031 1.264 -2.181 1.00 94.88 103 VAL A C 1
ATOM 817 O O . VAL A 1 103 ? -6.782 1.371 -3.145 1.00 94.88 103 VAL A O 1
ATOM 820 N N . ASP A 1 104 ? -5.683 2.280 -1.401 1.00 94.62 104 ASP A N 1
ATOM 821 C CA . ASP A 1 104 ? -6.224 3.629 -1.547 1.00 94.62 104 ASP A CA 1
ATOM 822 C C . ASP A 1 104 ? -5.281 4.665 -0.897 1.00 94.62 104 ASP A C 1
ATOM 824 O O . ASP A 1 104 ? -4.107 4.373 -0.676 1.00 94.62 104 ASP A O 1
ATOM 828 N N . THR A 1 105 ? -5.768 5.864 -0.575 1.00 95.12 105 THR A N 1
ATOM 829 C CA . THR A 1 105 ? -4.991 7.013 -0.077 1.00 95.12 105 THR A CA 1
ATOM 830 C C . THR A 1 105 ? -4.477 6.882 1.357 1.00 95.12 105 THR A C 1
ATOM 832 O O . THR A 1 105 ? -3.803 7.783 1.850 1.00 95.12 105 THR A O 1
ATOM 835 N N . GLY A 1 106 ? -4.784 5.773 2.027 1.00 95.81 106 GLY A N 1
ATOM 836 C CA . GLY A 1 106 ? -4.417 5.501 3.412 1.00 95.81 106 GLY A CA 1
ATOM 837 C C . GLY A 1 106 ? -5.638 5.223 4.280 1.00 95.81 106 GLY A C 1
ATOM 838 O O . GLY A 1 106 ? -6.731 4.948 3.786 1.00 95.81 106 GLY A O 1
ATOM 839 N N . ILE A 1 107 ? -5.444 5.279 5.596 1.00 96.94 107 ILE A N 1
ATOM 840 C CA . ILE A 1 107 ? -6.529 5.175 6.572 1.00 96.94 107 ILE A CA 1
ATOM 841 C C . ILE A 1 107 ? -6.227 6.016 7.817 1.00 96.94 107 ILE A C 1
ATOM 843 O O . ILE A 1 107 ? -5.104 6.014 8.324 1.00 96.94 107 ILE A O 1
ATOM 847 N N . ASP A 1 108 ? -7.232 6.712 8.348 1.00 96.44 108 ASP A N 1
ATOM 848 C CA . ASP A 1 108 ? -7.184 7.241 9.711 1.00 96.44 108 ASP A CA 1
ATOM 849 C C . ASP A 1 108 ? -7.407 6.109 10.724 1.00 96.44 108 ASP A C 1
ATOM 851 O O . ASP A 1 108 ? -8.535 5.782 11.097 1.00 96.44 108 ASP A O 1
ATOM 855 N N . PHE A 1 109 ? -6.312 5.509 11.192 1.00 96.88 109 PHE A N 1
ATOM 856 C CA . PHE A 1 109 ? -6.356 4.410 12.158 1.00 96.88 109 PHE A CA 1
ATOM 857 C C . PHE A 1 109 ? -6.871 4.815 13.551 1.00 96.88 109 PHE A C 1
ATOM 859 O O . PHE A 1 109 ? -7.131 3.939 14.376 1.00 96.88 109 PHE A O 1
ATOM 866 N N . THR A 1 110 ? -7.006 6.118 13.829 1.00 95.75 110 THR A N 1
ATOM 867 C CA . THR A 1 110 ? -7.503 6.637 15.112 1.00 95.75 110 THR A CA 1
ATOM 868 C C . THR A 1 110 ? -9.021 6.804 15.139 1.00 95.75 110 THR A C 1
ATOM 870 O O . THR A 1 110 ? -9.603 7.007 16.207 1.00 95.75 110 THR A O 1
ATOM 873 N N . HIS A 1 111 ? -9.683 6.685 13.986 1.00 95.19 111 HIS A N 1
ATOM 874 C CA . HIS A 1 111 ? -11.122 6.872 13.885 1.00 95.19 111 HIS A CA 1
ATOM 875 C C . HIS A 1 111 ? -11.885 5.759 14.622 1.00 95.19 111 HIS A C 1
ATOM 877 O O . HIS A 1 111 ? -11.661 4.569 14.410 1.00 95.19 111 HIS A O 1
ATOM 883 N N . GLU A 1 112 ? -12.887 6.147 15.418 1.00 94.69 112 GLU A N 1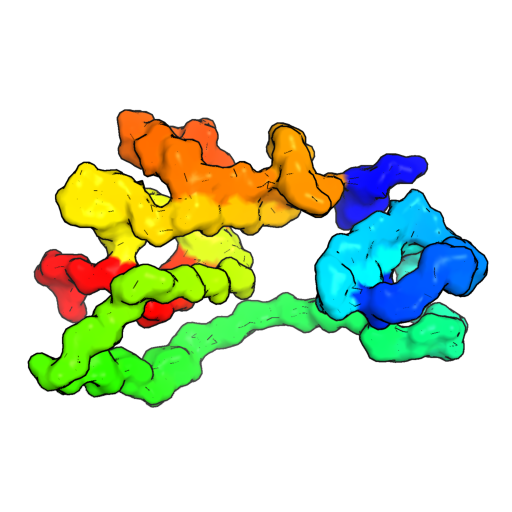
ATOM 884 C CA . GLU A 1 112 ? -13.740 5.247 16.218 1.00 94.69 112 GLU A CA 1
ATOM 885 C C . GLU A 1 112 ? -14.410 4.101 15.429 1.00 94.69 112 GLU A C 1
ATOM 887 O O . GLU A 1 112 ? -14.684 3.042 15.990 1.00 94.69 112 GLU A O 1
ATOM 892 N N . ALA A 1 113 ? -14.621 4.261 14.116 1.00 94.06 113 ALA A N 1
ATOM 893 C CA . ALA A 1 113 ? -15.177 3.223 13.254 1.00 94.06 113 ALA A CA 1
ATOM 894 C C . ALA A 1 113 ? -14.233 2.014 13.106 1.00 94.06 113 ALA A C 1
ATOM 896 O O . ALA A 1 113 ? -14.685 0.920 12.764 1.00 94.06 113 ALA A O 1
ATOM 897 N N . PHE A 1 114 ? -12.939 2.192 13.375 1.00 96.00 114 PHE A N 1
ATOM 898 C CA . PHE A 1 114 ? -11.907 1.164 13.237 1.00 96.00 114 PHE A CA 1
ATOM 899 C C . PHE A 1 114 ? -11.378 0.659 14.582 1.00 96.00 114 PHE A C 1
ATOM 901 O O . PHE A 1 114 ? -10.391 -0.079 14.614 1.00 96.00 114 PHE A O 1
ATOM 908 N N . LEU A 1 115 ? -12.048 1.013 15.682 1.00 95.38 115 LEU A N 1
ATOM 909 C CA . LEU A 1 115 ? -11.712 0.561 17.027 1.00 95.38 115 LEU A CA 1
ATOM 910 C C . LEU A 1 115 ? -12.719 -0.479 17.526 1.00 95.38 115 LEU A C 1
ATOM 912 O O . LEU A 1 115 ? -13.928 -0.351 17.339 1.00 95.38 115 LEU A O 1
ATOM 916 N N . ASN A 1 116 ? -12.212 -1.516 18.180 1.00 93.56 116 ASN A N 1
ATOM 917 C CA . ASN A 1 116 ? -12.984 -2.460 18.971 1.00 93.56 116 ASN A CA 1
ATOM 918 C C . ASN A 1 116 ? -13.541 -1.787 20.231 1.00 93.56 116 ASN A C 1
ATOM 920 O O . ASN A 1 116 ? -13.083 -0.729 20.662 1.00 93.56 116 ASN A O 1
ATOM 924 N N . ALA A 1 117 ? -14.503 -2.451 20.875 1.00 91.56 117 ALA A N 1
ATOM 925 C CA . ALA A 1 117 ? -15.119 -1.962 22.110 1.00 91.56 117 ALA A CA 1
ATOM 926 C C . ALA A 1 117 ? -14.128 -1.808 23.283 1.00 91.56 117 ALA A C 1
ATOM 928 O O . ALA A 1 117 ? -14.394 -1.047 24.209 1.00 91.56 117 ALA A O 1
ATOM 929 N N . ASP A 1 118 ? -12.996 -2.515 23.252 1.00 93.44 118 ASP A N 1
ATOM 930 C CA . ASP A 1 118 ? -11.915 -2.410 24.240 1.00 93.44 118 ASP A CA 1
ATOM 931 C C . ASP A 1 118 ? -10.859 -1.343 23.883 1.00 93.44 118 ASP A C 1
ATOM 933 O O . ASP A 1 118 ? -9.874 -1.185 24.605 1.00 93.44 118 ASP A O 1
ATOM 937 N N . GLY A 1 119 ? -11.058 -0.608 22.783 1.00 93.56 119 GLY A N 1
ATOM 938 C CA . GLY A 1 119 ? -10.150 0.427 22.291 1.00 93.56 119 GLY A CA 1
ATOM 939 C C . GLY A 1 119 ? -8.983 -0.088 21.443 1.00 93.56 119 GLY A C 1
ATOM 940 O O . GLY A 1 119 ? -8.163 0.717 21.007 1.00 93.56 119 GLY A O 1
ATOM 941 N N . THR A 1 120 ? -8.886 -1.397 21.188 1.00 96.50 120 THR A N 1
ATOM 942 C CA . THR A 1 120 ? -7.900 -1.943 20.241 1.00 96.50 120 THR A CA 1
ATOM 943 C C . THR A 1 120 ? -8.319 -1.696 18.793 1.00 96.50 120 THR A C 1
ATOM 945 O O . THR A 1 120 ? -9.492 -1.482 18.503 1.00 96.50 120 THR A O 1
ATOM 948 N N . THR A 1 121 ? -7.380 -1.720 17.853 1.00 97.12 121 THR A N 1
ATOM 949 C CA . THR A 1 121 ? -7.686 -1.577 16.428 1.00 97.12 121 THR A CA 1
ATOM 950 C C . THR A 1 121 ? -8.324 -2.842 15.850 1.00 97.12 121 THR A C 1
ATOM 952 O O . THR A 1 121 ? -8.033 -3.959 16.271 1.00 97.12 121 THR A O 1
ATOM 955 N N . ARG A 1 122 ? -9.162 -2.668 14.827 1.00 94.56 122 ARG A N 1
ATOM 956 C CA . ARG A 1 122 ? -9.618 -3.740 13.925 1.00 94.56 122 ARG A CA 1
ATOM 957 C C . ARG A 1 122 ? -8.765 -3.859 12.662 1.00 94.56 122 ARG A C 1
ATOM 959 O O . ARG A 1 122 ? -9.016 -4.732 11.833 1.00 94.56 122 ARG A O 1
ATOM 966 N N . ILE A 1 123 ? -7.794 -2.966 12.487 1.00 97.25 123 ILE A N 1
ATOM 967 C CA . ILE A 1 123 ? -6.920 -2.930 11.320 1.00 97.25 123 ILE A CA 1
ATOM 968 C C . ILE A 1 123 ? -5.816 -3.965 11.516 1.00 97.25 123 ILE A C 1
ATOM 970 O O . ILE A 1 123 ? -4.974 -3.835 12.401 1.00 97.25 123 ILE A O 1
ATOM 974 N N . HIS A 1 124 ? -5.812 -4.988 10.664 1.00 96.81 124 HIS A N 1
ATOM 975 C CA . HIS A 1 124 ? -4.830 -6.066 10.746 1.00 96.81 124 HIS A CA 1
ATOM 976 C C . HIS A 1 124 ? -3.403 -5.595 10.412 1.00 96.81 124 HIS A C 1
ATOM 978 O O . HIS A 1 124 ? -2.434 -5.991 11.058 1.00 96.81 124 HIS A O 1
ATOM 984 N N . SER A 1 125 ? -3.263 -4.749 9.390 1.00 96.31 125 SER A N 1
ATOM 985 C CA . SER A 1 125 ? -1.985 -4.161 8.996 1.00 96.31 125 SER A CA 1
ATOM 986 C C . SER A 1 125 ? -2.202 -2.931 8.116 1.00 96.31 125 SER A C 1
ATOM 988 O O . SER A 1 125 ? -3.216 -2.835 7.423 1.00 96.31 125 SER A O 1
ATOM 990 N N . ILE A 1 126 ? -1.239 -2.008 8.136 1.00 96.44 126 ILE A N 1
ATOM 991 C CA . ILE A 1 126 ? -1.156 -0.869 7.216 1.00 96.44 126 ILE A CA 1
ATOM 992 C C . ILE A 1 126 ? 0.166 -0.984 6.468 1.00 96.44 126 ILE A C 1
ATOM 994 O O . ILE A 1 126 ? 1.214 -1.077 7.101 1.00 96.44 126 ILE A O 1
ATOM 998 N N . TRP A 1 127 ? 0.135 -0.952 5.139 1.00 95.06 127 TRP A N 1
ATOM 999 C CA . TRP A 1 127 ? 1.340 -0.774 4.332 1.00 95.06 127 TRP A CA 1
ATOM 1000 C C . TRP A 1 127 ? 1.333 0.631 3.741 1.00 95.06 127 TRP A C 1
ATOM 1002 O O . TRP A 1 127 ? 0.578 0.912 2.813 1.00 95.06 127 TRP A O 1
ATOM 1012 N N . ASP A 1 128 ? 2.169 1.506 4.292 1.00 94.44 128 ASP A N 1
ATOM 1013 C CA . ASP A 1 128 ? 2.343 2.861 3.787 1.00 94.44 128 ASP A CA 1
ATOM 1014 C C . ASP A 1 128 ? 3.521 2.891 2.810 1.00 94.44 128 ASP A C 1
ATOM 1016 O O . ASP A 1 128 ? 4.685 2.773 3.201 1.00 94.44 128 ASP A O 1
ATOM 1020 N N . GLN A 1 129 ? 3.209 3.018 1.521 1.00 92.00 129 GLN A N 1
ATOM 1021 C CA . GLN A 1 129 ? 4.195 3.013 0.439 1.00 92.00 129 GLN A CA 1
ATOM 1022 C C . GLN A 1 129 ? 4.968 4.334 0.309 1.00 92.00 129 GLN A C 1
ATOM 1024 O O . GLN A 1 129 ? 5.941 4.393 -0.439 1.00 92.00 129 GLN A O 1
ATOM 1029 N N . THR A 1 130 ? 4.561 5.386 1.028 1.00 90.00 130 THR A N 1
ATOM 1030 C CA . THR A 1 130 ? 5.206 6.708 0.970 1.00 90.00 130 THR A CA 1
ATOM 1031 C C . THR A 1 130 ? 6.376 6.834 1.948 1.00 90.00 130 THR A C 1
ATOM 1033 O O . THR A 1 130 ? 7.284 7.645 1.743 1.00 90.00 130 THR A O 1
ATOM 1036 N N . ILE A 1 131 ? 6.388 6.002 2.992 1.00 90.31 131 ILE A N 1
ATOM 1037 C CA . ILE A 1 131 ? 7.422 6.003 4.024 1.00 90.31 131 ILE A CA 1
ATOM 1038 C C . ILE A 1 131 ? 8.681 5.315 3.494 1.00 90.31 131 ILE A C 1
ATOM 1040 O O . ILE A 1 131 ? 8.671 4.141 3.129 1.00 90.31 131 ILE A O 1
ATOM 1044 N N . ARG A 1 132 ? 9.790 6.061 3.488 1.00 87.94 132 ARG A N 1
ATOM 1045 C CA . ARG A 1 132 ? 11.100 5.588 3.007 1.00 87.94 132 ARG A CA 1
ATOM 1046 C C . ARG A 1 132 ? 12.023 5.092 4.117 1.00 87.94 132 ARG A C 1
ATOM 1048 O O . ARG A 1 132 ? 13.054 4.497 3.829 1.00 87.94 132 ARG A O 1
ATOM 1055 N N . GLU A 1 133 ? 11.683 5.394 5.363 1.00 81.62 133 GLU A N 1
ATOM 1056 C CA . GLU A 1 133 ? 12.500 5.096 6.535 1.00 81.62 133 GLU A CA 1
ATOM 1057 C C . GLU A 1 133 ? 12.007 3.842 7.262 1.00 81.62 133 GLU A C 1
ATOM 1059 O O . GLU A 1 133 ? 10.809 3.554 7.308 1.00 81.62 133 GLU A O 1
ATOM 1064 N N . GLY A 1 134 ? 12.937 3.143 7.911 1.00 75.31 134 GLY A N 1
ATOM 1065 C CA . GLY A 1 134 ? 12.670 1.913 8.650 1.00 75.31 134 GLY A CA 1
ATOM 1066 C C . GLY A 1 134 ? 13.049 0.662 7.867 1.00 75.31 134 GLY A C 1
ATOM 1067 O O . GLY A 1 134 ? 13.641 0.735 6.792 1.00 75.31 134 GLY A O 1
ATOM 1068 N N . GLU A 1 135 ? 12.736 -0.494 8.448 1.00 72.62 135 GLU A N 1
ATOM 1069 C CA . GLU A 1 135 ? 12.930 -1.770 7.765 1.00 72.62 135 GLU A CA 1
ATOM 1070 C C . GLU A 1 135 ? 11.965 -1.840 6.573 1.00 72.62 135 GLU A C 1
ATOM 1072 O O . GLU A 1 135 ? 10.751 -1.674 6.772 1.00 72.62 135 GLU A O 1
ATOM 1077 N N . PRO A 1 136 ? 12.479 -2.049 5.347 1.00 67.50 136 PRO A N 1
ATOM 1078 C CA . PRO A 1 136 ? 11.629 -2.188 4.182 1.00 67.50 136 PRO A CA 1
ATOM 1079 C C . PRO A 1 136 ? 10.689 -3.376 4.377 1.00 67.50 136 PRO A C 1
ATOM 1081 O O . PRO A 1 136 ? 10.981 -4.343 5.088 1.00 67.50 136 PRO A O 1
ATOM 1084 N N . SER A 1 137 ? 9.524 -3.288 3.744 1.00 74.19 137 SER A N 1
ATOM 1085 C CA . SER A 1 137 ? 8.602 -4.415 3.673 1.00 74.19 137 SER A CA 1
ATOM 1086 C C . SER A 1 137 ? 9.242 -5.609 2.936 1.00 74.19 137 SER A C 1
ATOM 1088 O O . SER A 1 137 ? 10.418 -5.612 2.582 1.00 74.19 137 SER A O 1
ATOM 1090 N N . GLN A 1 138 ? 8.458 -6.637 2.607 1.00 79.12 138 GLN A N 1
ATOM 1091 C CA . GLN A 1 138 ? 8.910 -7.653 1.640 1.00 79.12 138 GLN A CA 1
ATOM 1092 C C . GLN A 1 138 ? 9.292 -7.061 0.260 1.00 79.12 138 GLN A C 1
ATOM 1094 O O . GLN A 1 138 ? 9.816 -7.775 -0.593 1.00 79.12 138 GLN A O 1
ATOM 1099 N N . PHE A 1 139 ? 8.994 -5.778 0.036 1.00 81.44 139 PHE A N 1
ATOM 1100 C CA . PHE A 1 139 ? 9.433 -4.966 -1.087 1.00 81.44 139 PHE A CA 1
ATOM 1101 C C . PHE A 1 139 ? 10.453 -3.920 -0.617 1.00 81.44 139 PHE A C 1
ATOM 1103 O O . PHE A 1 139 ? 10.353 -3.424 0.502 1.00 81.44 139 PHE A O 1
ATOM 1110 N N . ASP A 1 140 ? 11.362 -3.505 -1.505 1.00 85.12 140 ASP A N 1
ATOM 1111 C CA . ASP A 1 140 ? 12.436 -2.524 -1.239 1.00 85.12 140 ASP A CA 1
ATOM 1112 C C . ASP A 1 140 ? 11.942 -1.081 -0.956 1.00 85.12 140 ASP A C 1
ATOM 1114 O O . ASP A 1 140 ? 12.721 -0.124 -1.025 1.00 85.12 140 ASP A O 1
ATOM 1118 N N . TYR A 1 141 ? 10.646 -0.908 -0.679 1.00 89.19 141 TYR A N 1
ATOM 1119 C CA . TYR A 1 141 ? 9.979 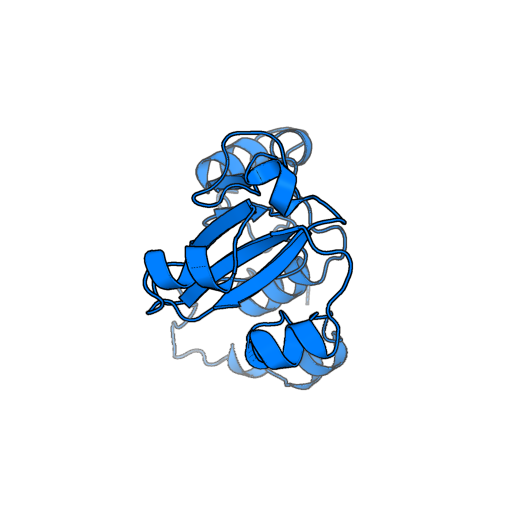0.363 -0.431 1.00 89.19 141 TYR A CA 1
ATOM 1120 C C . TYR A 1 141 ? 8.755 0.214 0.486 1.00 89.19 141 TYR A C 1
ATOM 1122 O O . TYR A 1 141 ? 8.180 -0.872 0.653 1.00 89.19 141 TYR A O 1
ATOM 1130 N N . GLY A 1 142 ? 8.344 1.347 1.058 1.00 91.25 142 GLY A N 1
ATOM 1131 C CA . GLY A 1 142 ? 7.253 1.432 2.016 1.00 91.25 142 GLY A CA 1
ATOM 1132 C C . GLY A 1 142 ? 7.557 0.772 3.360 1.00 91.25 142 GLY A C 1
ATOM 1133 O O . GLY A 1 142 ? 8.497 -0.011 3.513 1.00 91.25 142 GLY A O 1
ATOM 1134 N N . ARG A 1 143 ? 6.688 1.045 4.332 1.00 91.62 143 ARG A N 1
ATOM 1135 C CA . ARG A 1 143 ? 6.743 0.457 5.671 1.00 91.62 143 ARG A CA 1
ATOM 1136 C C . ARG A 1 143 ? 5.436 -0.246 6.007 1.00 91.62 143 ARG A C 1
ATOM 1138 O O . ARG A 1 143 ? 4.352 0.286 5.777 1.00 91.62 143 ARG A O 1
ATOM 1145 N N . VAL A 1 144 ? 5.549 -1.447 6.568 1.00 93.69 144 VAL A N 1
ATOM 1146 C CA . VAL A 1 144 ? 4.408 -2.208 7.083 1.00 93.69 144 VAL A CA 1
ATOM 1147 C C . VAL A 1 144 ? 4.302 -1.989 8.584 1.00 93.69 144 VAL A C 1
ATOM 1149 O O . VAL A 1 144 ? 5.273 -2.175 9.312 1.00 93.69 144 VAL A O 1
ATOM 1152 N N . PHE A 1 145 ? 3.111 -1.622 9.033 1.00 94.38 145 PHE A N 1
ATOM 1153 C CA . PHE A 1 145 ? 2.741 -1.533 10.433 1.00 94.38 145 PHE A CA 1
ATOM 1154 C C . PHE A 1 145 ? 1.850 -2.713 10.798 1.00 94.38 145 PHE A C 1
ATOM 1156 O O . PHE A 1 145 ? 0.843 -2.995 10.137 1.00 94.38 145 PHE A O 1
ATOM 1163 N N . SER A 1 146 ? 2.232 -3.408 11.859 1.00 95.44 146 SER A N 1
ATOM 1164 C CA . SER A 1 146 ? 1.465 -4.506 12.442 1.00 95.44 146 SER A CA 1
ATOM 1165 C C . SER A 1 146 ? 0.316 -4.004 13.319 1.00 95.44 146 SER A C 1
ATOM 1167 O O . SER A 1 146 ? 0.384 -2.921 13.901 1.00 95.44 146 SER A O 1
ATOM 1169 N N . GLU A 1 147 ? -0.704 -4.839 13.515 1.00 96.94 147 GLU A N 1
ATOM 1170 C CA . GLU A 1 147 ? -1.770 -4.613 14.501 1.00 96.94 147 GLU A CA 1
ATOM 1171 C C . GLU A 1 147 ? -1.220 -4.247 15.896 1.00 96.94 147 GLU A C 1
ATOM 1173 O O . GLU A 1 147 ? -1.743 -3.360 16.574 1.00 96.94 147 GLU A O 1
ATOM 1178 N N . SER A 1 148 ? -0.123 -4.882 16.328 1.00 97.19 148 SER A N 1
ATOM 1179 C CA . SER A 1 148 ? 0.537 -4.568 17.600 1.00 97.19 148 SER A CA 1
ATOM 1180 C C . SER A 1 148 ? 1.141 -3.166 17.644 1.00 97.19 148 SER A C 1
ATOM 1182 O O . SER A 1 148 ? 1.025 -2.500 18.672 1.00 97.19 148 SER A O 1
ATOM 1184 N N . GLU A 1 149 ? 1.765 -2.703 16.557 1.00 96.06 149 GLU A N 1
ATOM 1185 C CA . GLU A 1 149 ? 2.303 -1.340 16.470 1.00 96.06 149 GLU A CA 1
ATOM 1186 C C . GLU A 1 149 ? 1.177 -0.308 16.474 1.00 96.06 149 GLU A C 1
ATOM 1188 O O . GLU A 1 149 ? 1.271 0.692 17.182 1.00 96.06 149 GLU A O 1
ATOM 1193 N N . ILE A 1 150 ? 0.085 -0.580 15.754 1.00 97.69 150 ILE A N 1
ATOM 1194 C CA . ILE A 1 150 ? -1.099 0.288 15.730 1.00 97.69 150 ILE A CA 1
ATOM 1195 C C . ILE A 1 150 ? -1.698 0.393 17.136 1.00 97.69 150 ILE A C 1
ATOM 1197 O O . ILE A 1 150 ? -1.906 1.491 17.650 1.00 97.69 150 ILE A O 1
ATOM 1201 N N . ASN A 1 151 ? -1.891 -0.736 17.819 1.00 98.19 151 ASN A N 1
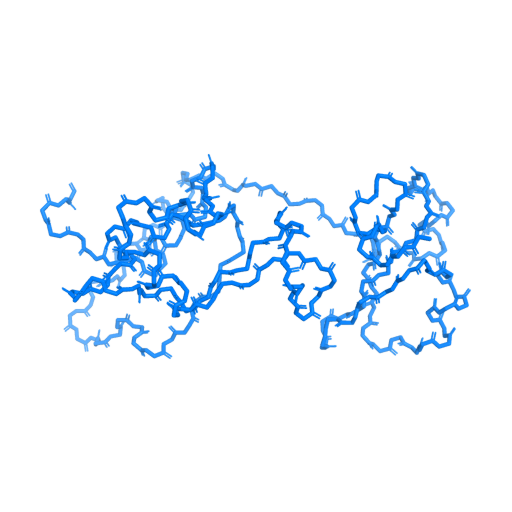ATOM 1202 C CA . ASN A 1 151 ? -2.369 -0.760 19.202 1.00 98.19 151 ASN A CA 1
ATOM 1203 C C . ASN A 1 151 ? -1.410 -0.075 20.189 1.00 98.19 151 ASN A C 1
ATOM 1205 O O . ASN A 1 151 ? -1.855 0.501 21.182 1.00 98.19 151 ASN A O 1
ATOM 1209 N N . ALA A 1 152 ? -0.097 -0.138 19.956 1.00 97.31 152 ALA A N 1
ATOM 1210 C CA . ALA A 1 152 ? 0.883 0.587 20.761 1.00 97.31 152 ALA A CA 1
ATOM 1211 C C . ALA A 1 152 ? 0.797 2.105 20.533 1.00 97.31 152 ALA A C 1
ATOM 1213 O O . ALA A 1 152 ? 0.903 2.866 21.498 1.00 97.31 152 ALA A O 1
ATOM 1214 N N . ALA A 1 153 ? 0.550 2.529 19.290 1.00 97.00 153 ALA A N 1
ATOM 1215 C CA . ALA A 1 153 ? 0.342 3.923 18.915 1.00 97.00 153 ALA A CA 1
ATOM 1216 C C . ALA A 1 153 ? -0.934 4.497 19.543 1.00 97.00 153 ALA A C 1
ATOM 1218 O O . ALA A 1 153 ? -0.896 5.575 20.125 1.00 97.00 153 ALA A O 1
ATOM 1219 N N . LEU A 1 154 ? -2.044 3.750 19.504 1.00 97.06 154 LEU A N 1
ATOM 1220 C CA . LEU A 1 154 ? -3.339 4.153 20.073 1.00 97.06 154 LEU A CA 1
ATOM 1221 C C . LEU A 1 154 ? -3.302 4.404 21.592 1.00 97.06 154 LEU A C 1
ATOM 1223 O O . LEU A 1 154 ? -4.174 5.084 22.122 1.00 97.06 154 LEU A O 1
ATOM 1227 N N . LYS A 1 155 ? -2.293 3.879 22.298 1.00 96.38 155 LYS A N 1
ATOM 1228 C CA . LYS A 1 155 ? -2.079 4.120 23.738 1.00 96.38 155 LYS A CA 1
ATOM 1229 C C . LYS A 1 155 ? -1.301 5.403 24.035 1.00 96.38 155 LYS A C 1
ATOM 1231 O O . LYS A 1 155 ? -1.182 5.770 25.201 1.00 96.38 155 LYS A O 1
ATOM 1236 N N . GLN A 1 156 ? -0.725 6.042 23.019 1.00 96.25 156 GLN A N 1
ATOM 1237 C CA . GLN A 1 156 ? 0.030 7.281 23.176 1.00 96.25 156 GLN A CA 1
ATOM 1238 C C . GLN A 1 156 ? -0.911 8.487 23.198 1.00 96.25 156 GLN A C 1
ATOM 1240 O O . GLN A 1 156 ? -1.978 8.465 22.593 1.00 96.25 156 GLN A O 1
ATOM 1245 N N . GLU A 1 157 ? -0.476 9.580 23.826 1.00 92.94 157 GLU A N 1
ATOM 1246 C CA . GLU A 1 157 ? -1.207 10.857 23.784 1.00 92.94 157 GLU A CA 1
ATOM 1247 C C . GLU A 1 157 ? -1.311 11.420 22.358 1.00 92.94 157 GLU A C 1
ATOM 1249 O O . GLU A 1 157 ? -2.276 12.101 22.022 1.00 92.94 157 GLU A O 1
ATOM 1254 N N . GLN A 1 158 ? -0.316 11.123 21.514 1.00 92.69 158 GLN A N 1
ATOM 1255 C CA . GLN A 1 158 ? -0.263 11.523 20.106 1.00 92.69 158 GLN A CA 1
ATOM 1256 C C . GLN A 1 158 ? 0.033 10.297 19.226 1.00 92.69 158 GLN A C 1
ATOM 1258 O O . GLN A 1 158 ? 1.188 10.073 18.850 1.00 92.69 158 GLN A O 1
ATOM 1263 N N . PRO A 1 159 ? -0.989 9.484 18.887 1.00 93.19 159 PRO A N 1
ATOM 1264 C CA . PRO A 1 159 ? -0.802 8.246 18.130 1.00 93.19 159 PRO A CA 1
ATOM 1265 C C . PRO A 1 159 ? -0.062 8.437 16.801 1.00 93.19 159 PRO A C 1
ATOM 1267 O O . PRO A 1 159 ? 0.858 7.680 16.495 1.00 93.19 159 PRO A O 1
ATOM 1270 N N . SER A 1 160 ? -0.395 9.486 16.044 1.00 88.69 160 SER A N 1
ATOM 1271 C CA . SER A 1 160 ? 0.213 9.775 14.736 1.00 88.69 160 SER A CA 1
ATOM 1272 C C . SER A 1 160 ? 1.688 10.186 14.808 1.00 88.69 160 SER A C 1
ATOM 1274 O O . SER A 1 160 ? 2.390 10.110 13.806 1.00 88.69 160 SER A O 1
ATOM 1276 N N . SER A 1 161 ? 2.190 10.610 15.973 1.00 88.38 161 SER A N 1
ATOM 1277 C CA . SER A 1 161 ? 3.628 10.854 16.160 1.00 88.38 161 SER A CA 1
ATOM 1278 C C . SER A 1 161 ? 4.408 9.557 16.363 1.00 88.38 161 SER A C 1
ATOM 1280 O O . SER A 1 161 ? 5.593 9.500 16.054 1.00 88.38 161 SER A O 1
ATOM 1282 N N . TYR A 1 162 ? 3.753 8.519 16.889 1.00 88.94 162 TYR A N 1
ATOM 1283 C CA . TYR A 1 162 ? 4.354 7.202 17.095 1.00 88.94 162 TYR A CA 1
ATOM 1284 C C . TYR A 1 162 ? 4.277 6.338 15.832 1.00 88.94 162 TYR A C 1
ATOM 1286 O O . TYR A 1 162 ? 5.223 5.622 15.501 1.00 88.94 162 TYR A O 1
ATOM 1294 N N . LEU A 1 163 ? 3.154 6.422 15.118 1.00 91.69 163 LEU A N 1
ATOM 1295 C CA . LEU A 1 163 ? 2.907 5.704 13.876 1.00 91.69 163 LEU A CA 1
ATOM 1296 C C . LEU A 1 163 ? 2.659 6.731 12.760 1.00 91.69 163 LEU A C 1
ATOM 1298 O O . LEU A 1 163 ? 1.535 7.219 12.625 1.00 91.69 163 LEU A O 1
ATOM 1302 N N . PRO A 1 164 ? 3.705 7.099 11.992 1.00 91.62 164 PRO A N 1
ATOM 1303 C CA . PRO A 1 164 ? 3.671 8.226 11.064 1.00 91.62 164 PRO A CA 1
ATOM 1304 C C . PRO A 1 164 ? 3.012 7.852 9.727 1.00 91.62 164 PRO A C 1
ATOM 1306 O O . PRO A 1 164 ? 3.607 8.033 8.673 1.00 91.62 164 PRO A O 1
ATOM 1309 N N . THR A 1 165 ? 1.795 7.308 9.774 1.00 92.44 165 THR A N 1
ATOM 1310 C CA . THR A 1 165 ? 0.934 7.092 8.601 1.00 92.44 165 THR A CA 1
ATOM 1311 C C . THR A 1 165 ? -0.363 7.866 8.780 1.00 92.44 165 THR A C 1
ATOM 1313 O O . THR A 1 165 ? -0.886 7.976 9.897 1.00 92.44 165 THR A O 1
ATOM 1316 N N . ARG A 1 166 ? -0.883 8.430 7.692 1.00 91.62 166 ARG A N 1
ATOM 1317 C CA . ARG A 1 166 ? -2.131 9.187 7.714 1.00 91.62 166 ARG A CA 1
ATOM 1318 C C . ARG A 1 166 ? -2.771 9.202 6.338 1.00 91.62 166 ARG A C 1
ATOM 1320 O O . ARG A 1 166 ? -2.086 9.331 5.333 1.00 91.62 166 ARG A O 1
ATOM 1327 N N . ASP A 1 167 ? -4.096 9.150 6.316 1.00 94.81 167 ASP A N 1
ATOM 1328 C CA . ASP A 1 167 ? -4.860 9.478 5.120 1.00 94.81 167 ASP A CA 1
ATOM 1329 C C . ASP A 1 167 ? -5.049 10.996 5.025 1.00 94.81 167 ASP A C 1
ATOM 1331 O O . ASP A 1 167 ? -5.894 11.579 5.706 1.00 94.81 167 ASP A O 1
ATOM 1335 N N . GLU A 1 168 ? -4.226 11.660 4.218 1.00 93.12 168 GLU A N 1
ATOM 1336 C CA . GLU A 1 168 ? -4.331 13.111 4.014 1.00 93.12 168 GLU A CA 1
ATOM 1337 C C . GLU A 1 168 ? -5.478 13.501 3.072 1.00 93.12 168 GLU A C 1
ATOM 1339 O O . GLU A 1 168 ? -5.902 14.657 3.066 1.00 93.12 168 GLU A O 1
ATOM 1344 N N . ILE A 1 169 ? -5.990 12.545 2.290 1.00 93.44 169 ILE A N 1
ATOM 1345 C CA . ILE A 1 169 ? -7.024 12.777 1.276 1.00 93.44 169 ILE A CA 1
ATOM 1346 C C . ILE A 1 169 ? -8.416 12.393 1.801 1.00 93.44 169 ILE A C 1
ATOM 1348 O O . ILE A 1 169 ? -9.399 13.063 1.490 1.00 93.44 169 ILE A O 1
ATOM 1352 N N . GLY A 1 170 ? -8.512 11.332 2.603 1.00 92.19 170 GLY A N 1
ATOM 1353 C CA . GLY A 1 170 ? -9.745 10.848 3.231 1.00 92.19 170 GLY A CA 1
ATOM 1354 C C . GLY A 1 170 ? -10.515 9.793 2.428 1.00 92.19 170 GLY A C 1
ATOM 1355 O O . GLY A 1 170 ? -11.465 9.210 2.955 1.00 92.19 170 GLY A O 1
ATOM 1356 N N . HIS A 1 171 ? -10.132 9.529 1.174 1.00 92.44 171 HIS A N 1
ATOM 1357 C CA . HIS A 1 171 ? -10.852 8.601 0.295 1.00 92.44 171 HIS A CA 1
ATOM 1358 C C . HIS A 1 171 ? -10.729 7.152 0.780 1.00 92.44 171 HIS A C 1
ATOM 1360 O O . HIS A 1 171 ? -11.738 6.452 0.908 1.00 92.44 171 HIS A O 1
ATOM 1366 N N . GLY A 1 172 ? -9.525 6.737 1.172 1.00 94.00 172 GLY A N 1
ATOM 1367 C CA . GLY A 1 172 ? -9.286 5.413 1.734 1.00 94.00 172 GLY A CA 1
ATOM 1368 C C . GLY A 1 172 ? -10.004 5.202 3.064 1.00 94.00 172 GLY A C 1
ATOM 1369 O O . GLY A 1 172 ? -10.655 4.174 3.258 1.00 94.00 172 GLY A O 1
ATOM 1370 N N . THR A 1 173 ? -9.993 6.206 3.943 1.00 94.81 173 THR A N 1
ATOM 1371 C CA . THR A 1 173 ? -10.733 6.193 5.216 1.00 94.81 173 THR A CA 1
ATOM 1372 C C . THR A 1 173 ? -12.236 6.051 4.985 1.00 94.81 173 THR A C 1
ATOM 1374 O O . THR A 1 173 ? -12.890 5.241 5.645 1.00 94.81 173 THR A O 1
ATOM 1377 N N . PHE A 1 174 ? -12.793 6.785 4.019 1.00 91.12 174 PHE A N 1
ATOM 1378 C CA . PHE A 1 174 ? -14.205 6.682 3.655 1.00 91.12 174 PHE A CA 1
ATOM 1379 C C . PHE A 1 174 ? -14.561 5.278 3.147 1.00 91.12 174 PHE A C 1
ATOM 1381 O O . PHE A 1 174 ? -15.485 4.652 3.673 1.00 91.12 174 PHE A O 1
ATOM 1388 N N . LEU A 1 175 ? -13.814 4.746 2.172 1.00 90.31 175 LEU A N 1
ATOM 1389 C CA . LEU A 1 175 ? -14.077 3.413 1.622 1.00 90.31 175 LEU A CA 1
ATOM 1390 C C . LEU A 1 175 ? -13.907 2.311 2.673 1.00 90.31 175 LEU A C 1
ATOM 1392 O O . LEU A 1 175 ? -14.712 1.378 2.719 1.00 90.31 175 LEU A O 1
ATOM 1396 N N . ALA A 1 176 ? -12.918 2.441 3.560 1.00 93.00 176 ALA A N 1
ATOM 1397 C CA . ALA A 1 176 ? -12.744 1.545 4.696 1.00 93.00 176 ALA A CA 1
ATOM 1398 C C . ALA A 1 176 ? -13.938 1.590 5.652 1.00 93.00 176 ALA A C 1
ATOM 1400 O O . ALA A 1 176 ? -14.398 0.541 6.110 1.00 93.00 176 ALA A O 1
ATOM 1401 N N . GLY A 1 177 ? -14.487 2.780 5.906 1.00 90.81 177 GLY A N 1
ATOM 1402 C CA . GLY A 1 177 ? -15.701 2.965 6.695 1.00 90.81 177 GLY A CA 1
ATOM 1403 C C . GLY A 1 177 ? -16.907 2.260 6.072 1.00 90.81 177 GLY A C 1
ATOM 1404 O O . GLY A 1 177 ? -17.579 1.481 6.748 1.00 90.81 177 GLY A O 1
ATOM 1405 N N . VAL A 1 178 ? -17.135 2.456 4.769 1.00 86.44 178 VAL A N 1
ATOM 1406 C CA . VAL A 1 178 ? -18.232 1.810 4.026 1.00 86.44 178 VAL A CA 1
ATOM 1407 C C . VAL A 1 178 ? -18.094 0.284 4.035 1.00 86.44 178 VAL A C 1
ATOM 1409 O O . VAL A 1 178 ? -19.068 -0.429 4.284 1.00 86.44 178 VAL A O 1
ATOM 1412 N N . ALA A 1 179 ? -16.892 -0.234 3.779 1.00 88.25 179 ALA A N 1
ATOM 1413 C CA . ALA A 1 179 ? -16.662 -1.670 3.664 1.00 88.25 179 ALA A CA 1
ATOM 1414 C C . ALA A 1 179 ? -16.674 -2.383 5.028 1.00 88.25 179 ALA A C 1
ATOM 1416 O O . ALA A 1 179 ? -17.325 -3.421 5.186 1.00 88.25 179 ALA A O 1
ATOM 1417 N N . ALA A 1 180 ? -15.961 -1.835 6.016 1.00 90.06 180 ALA A N 1
ATOM 1418 C CA . ALA A 1 180 ? -15.595 -2.547 7.239 1.00 90.06 180 ALA A CA 1
ATOM 1419 C C . ALA A 1 180 ? -15.754 -1.732 8.534 1.00 90.06 180 ALA A C 1
ATOM 1421 O O . ALA A 1 180 ? -15.488 -2.276 9.609 1.00 90.06 180 ALA A O 1
ATOM 1422 N N . GLY A 1 181 ? -16.205 -0.477 8.468 1.00 89.44 181 GLY A N 1
ATOM 1423 C CA . GLY A 1 181 ? -16.397 0.381 9.637 1.00 89.44 181 GLY A CA 1
ATOM 1424 C C . GLY A 1 181 ? -17.472 -0.133 10.599 1.00 89.44 181 GLY A C 1
ATOM 1425 O O . GLY A 1 181 ? -18.494 -0.698 10.189 1.00 89.44 181 GLY A O 1
ATOM 1426 N N . ASN A 1 182 ? -17.227 0.066 11.894 1.00 87.88 182 ASN A N 1
ATOM 1427 C CA . ASN A 1 182 ? -18.212 -0.136 12.949 1.00 87.88 182 ASN A CA 1
ATOM 1428 C C . ASN A 1 182 ? -19.331 0.900 12.854 1.00 87.88 182 ASN A C 1
ATOM 1430 O O . ASN A 1 182 ? -19.119 2.044 12.454 1.00 87.88 182 ASN A O 1
ATOM 1434 N N . GLN A 1 183 ? -20.523 0.504 13.295 1.00 82.56 183 GLN A N 1
ATOM 1435 C CA . GLN 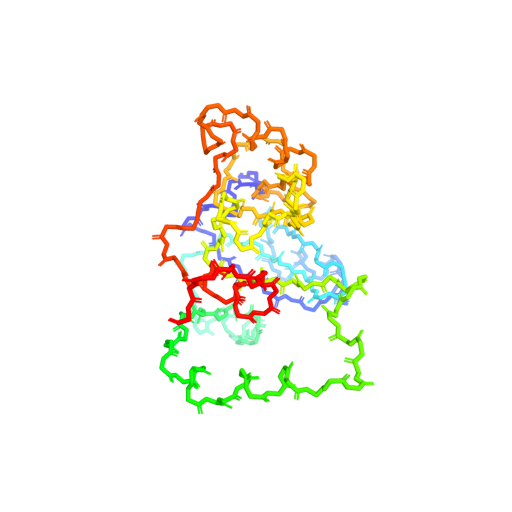A 1 183 ? -21.597 1.456 13.528 1.00 82.56 183 GLN A CA 1
ATOM 1436 C C . GLN A 1 183 ? -21.281 2.274 14.783 1.00 82.56 183 GLN A C 1
ATOM 1438 O O . GLN A 1 183 ? -21.004 1.709 15.840 1.00 82.56 183 GLN A O 1
ATOM 1443 N N . ILE A 1 184 ? -21.344 3.598 14.663 1.00 80.56 184 ILE A N 1
ATOM 1444 C CA . ILE A 1 184 ? -21.101 4.523 15.770 1.00 80.56 184 ILE A CA 1
ATOM 1445 C C . ILE A 1 184 ? -22.457 4.873 16.398 1.00 80.56 184 ILE A C 1
ATOM 1447 O O . ILE A 1 184 ? -23.307 5.455 15.717 1.00 80.56 184 ILE A O 1
ATOM 1451 N N . PRO A 1 185 ? -22.711 4.521 17.671 1.00 72.50 185 PRO A N 1
ATOM 1452 C CA . PRO A 1 185 ? -23.987 4.820 18.314 1.00 72.50 185 PRO A CA 1
ATOM 1453 C C . PRO A 1 185 ? -24.284 6.328 18.330 1.00 72.50 185 PRO A C 1
ATOM 1455 O O . PRO A 1 185 ? -23.457 7.124 18.766 1.00 72.50 185 PRO A O 1
ATOM 1458 N N . GLY A 1 186 ? -25.487 6.723 17.899 1.00 67.25 186 GLY A N 1
ATOM 1459 C CA . GLY A 1 186 ? -25.963 8.111 17.993 1.00 67.25 186 GLY A CA 1
ATOM 1460 C C . GLY A 1 186 ? -25.554 9.047 16.850 1.00 67.25 186 GLY A C 1
ATOM 1461 O O . GLY A 1 186 ? -25.811 10.246 16.946 1.00 67.25 186 GLY A O 1
ATOM 1462 N N . ARG A 1 187 ? -24.952 8.526 15.775 1.00 58.94 187 ARG A N 1
ATOM 1463 C CA . ARG A 1 187 ? -24.719 9.245 14.515 1.00 58.94 187 ARG A CA 1
ATOM 1464 C C . ARG A 1 187 ? -25.433 8.493 13.383 1.00 58.94 187 ARG A C 1
ATOM 1466 O O . ARG A 1 187 ? -24.899 7.508 12.881 1.00 58.94 187 ARG A O 1
ATOM 1473 N N . GLU A 1 188 ? -26.659 8.920 13.064 1.00 48.31 188 GLU A N 1
ATOM 1474 C CA . GLU A 1 188 ? -27.388 8.563 11.828 1.00 48.31 188 GLU A CA 1
ATOM 1475 C C . GLU A 1 188 ? -27.374 9.741 10.853 1.00 48.31 188 GLU A C 1
ATOM 1477 O O . GLU A 1 188 ? -27.518 10.893 11.331 1.00 48.31 188 GLU A O 1
#